Protein AF-0000000076590299 (afdb_homodimer)

pLDDT: mean 82.66, std 20.27, range [28.62, 98.88]

Structure (mmCIF, N/CA/C/O backbone):
data_AF-0000000076590299-model_v1
#
loop_
_entity.id
_entity.type
_entity.pdbx_description
1 polymer 'UspA domain-containing protein'
#
loop_
_atom_site.group_PDB
_atom_site.id
_atom_site.type_symbol
_atom_site.label_atom_id
_atom_site.label_alt_id
_atom_site.label_comp_id
_atom_site.label_asym_id
_atom_site.label_entity_id
_atom_site.label_seq_id
_atom_site.pdbx_PDB_ins_code
_atom_site.Cartn_x
_atom_site.Cartn_y
_atom_site.Cartn_z
_atom_site.occupancy
_atom_site.B_iso_or_equiv
_atom_site.auth_seq_id
_atom_site.auth_comp_id
_atom_site.auth_asym_id
_atom_site.auth_atom_id
_atom_site.pdbx_PDB_model_num
ATOM 1 N N . MET A 1 1 ? 32.938 -18.688 18.328 1 28.62 1 MET A N 1
ATOM 2 C CA . MET A 1 1 ? 32.438 -18.484 16.969 1 28.62 1 MET A CA 1
ATOM 3 C C . MET A 1 1 ? 31.094 -17.766 16.984 1 28.62 1 MET A C 1
ATOM 5 O O . MET A 1 1 ? 30.141 -18.25 17.594 1 28.62 1 MET A O 1
ATOM 9 N N . SER A 1 2 ? 31.047 -16.375 17.078 1 34.62 2 SER A N 1
ATOM 10 C CA . SER A 1 2 ? 29.906 -15.484 17.266 1 34.62 2 SER A CA 1
ATOM 11 C C . SER A 1 2 ? 28.812 -15.781 16.25 1 34.62 2 SER A C 1
ATOM 13 O O . SER A 1 2 ? 29.078 -15.898 15.047 1 34.62 2 SER A O 1
ATOM 15 N N . GLU A 1 3 ? 27.922 -16.688 16.422 1 36.16 3 GLU A N 1
ATOM 16 C CA . GLU A 1 3 ? 26.812 -17.031 15.547 1 36.16 3 GLU A CA 1
ATOM 17 C C . GLU A 1 3 ? 26.219 -15.797 14.883 1 36.16 3 GLU A C 1
ATOM 19 O O . GLU A 1 3 ? 25.781 -14.867 15.562 1 36.16 3 GLU A O 1
ATOM 24 N N . GLY A 1 4 ? 26.891 -15.227 13.891 1 38.5 4 GLY A N 1
ATOM 25 C CA . GLY A 1 4 ? 26.531 -14.055 13.109 1 38.5 4 GLY A CA 1
ATOM 26 C C . GLY A 1 4 ? 25.031 -13.844 13.008 1 38.5 4 GLY A C 1
ATOM 27 O O . GLY A 1 4 ? 24.281 -14.797 12.797 1 38.5 4 GLY A O 1
ATOM 28 N N . ALA A 1 5 ? 24.453 -13.008 13.734 1 40.16 5 ALA A N 1
ATOM 29 C CA . ALA A 1 5 ? 23.031 -12.656 13.727 1 40.16 5 ALA A CA 1
ATOM 30 C C . ALA A 1 5 ? 22.453 -12.766 12.312 1 40.16 5 ALA A C 1
ATOM 32 O O . ALA A 1 5 ? 22.953 -12.141 11.375 1 40.16 5 ALA A O 1
ATOM 33 N N . ALA A 1 6 ? 22.156 -13.93 11.758 1 41.34 6 ALA A N 1
ATOM 34 C CA . ALA A 1 6 ? 21.547 -14.227 10.461 1 41.34 6 ALA A CA 1
ATOM 35 C C . ALA A 1 6 ? 20.766 -13.031 9.93 1 41.34 6 ALA A C 1
ATOM 37 O O . ALA A 1 6 ? 19.828 -12.555 10.586 1 41.34 6 ALA A O 1
ATOM 38 N N . LYS A 1 7 ? 21.391 -11.969 9.344 1 53.19 7 LYS A N 1
ATOM 39 C CA . LYS A 1 7 ? 20.812 -10.742 8.805 1 53.19 7 LYS A CA 1
ATOM 40 C C . LYS A 1 7 ? 19.484 -11.023 8.102 1 53.19 7 LYS A C 1
ATOM 42 O O . LYS A 1 7 ? 19.438 -11.789 7.141 1 53.19 7 LYS A O 1
ATOM 47 N N . SER A 1 8 ? 18.312 -10.961 8.766 1 77.19 8 SER A N 1
ATOM 48 C CA . SER A 1 8 ? 16.969 -11.32 8.359 1 77.19 8 SER A CA 1
ATOM 49 C C . SER A 1 8 ? 16.531 -10.539 7.113 1 77.19 8 SER A C 1
ATOM 51 O O . SER A 1 8 ? 16.703 -9.32 7.051 1 77.19 8 SER A O 1
ATOM 53 N N . HIS A 1 9 ? 16.594 -11.227 5.891 1 93.31 9 HIS A N 1
ATOM 54 C CA . HIS A 1 9 ? 16.188 -10.625 4.625 1 93.31 9 HIS A CA 1
ATOM 55 C C . HIS A 1 9 ? 14.719 -10.203 4.664 1 93.31 9 HIS A C 1
ATOM 57 O O . HIS A 1 9 ? 13.914 -10.789 5.391 1 93.31 9 HIS A O 1
ATOM 63 N N . ARG A 1 10 ? 14.461 -9.102 4.012 1 97.75 10 ARG A N 1
ATOM 64 C CA . ARG A 1 10 ? 13.07 -8.688 3.846 1 97.75 10 ARG A CA 1
ATOM 65 C C . ARG A 1 10 ? 12.375 -9.523 2.779 1 97.75 10 ARG A C 1
ATOM 67 O O . ARG A 1 10 ? 13 -9.945 1.802 1 97.75 10 ARG A O 1
ATOM 74 N N . ASN A 1 11 ? 11.117 -9.781 3.047 1 98.69 11 ASN A N 1
ATOM 75 C CA . ASN A 1 11 ? 10.273 -10.484 2.088 1 98.69 11 ASN A CA 1
ATOM 76 C C . ASN A 1 11 ? 9.188 -9.562 1.522 1 98.69 11 ASN A C 1
ATOM 78 O O . ASN A 1 11 ? 8.523 -8.844 2.271 1 98.69 11 ASN A O 1
ATOM 82 N N . ILE A 1 12 ? 9.055 -9.594 0.218 1 98.88 12 ILE A N 1
ATOM 83 C CA . ILE A 1 12 ? 8.016 -8.828 -0.464 1 98.88 12 ILE A CA 1
ATOM 84 C C . ILE A 1 12 ? 7.082 -9.781 -1.211 1 98.88 12 ILE A C 1
ATOM 86 O O . ILE A 1 12 ? 7.539 -10.609 -2.004 1 98.88 12 ILE A O 1
ATOM 90 N N . LEU A 1 13 ? 5.793 -9.695 -0.932 1 98.88 13 LEU A N 1
ATOM 91 C CA . LEU A 1 13 ? 4.828 -10.586 -1.563 1 98.88 13 LEU A CA 1
ATOM 92 C C . LEU A 1 13 ? 4.09 -9.875 -2.695 1 98.88 13 LEU A C 1
ATOM 94 O O . LEU A 1 13 ? 3.441 -8.852 -2.471 1 98.88 13 LEU A O 1
ATOM 98 N N . LEU A 1 14 ? 4.16 -10.414 -3.85 1 98.38 14 LEU A N 1
ATOM 99 C CA . LEU A 1 14 ? 3.416 -9.961 -5.016 1 98.38 14 LEU A CA 1
ATOM 100 C C . LEU A 1 14 ? 2.277 -10.914 -5.348 1 98.38 14 LEU A C 1
ATOM 102 O O . LEU A 1 14 ? 2.49 -12.125 -5.453 1 98.38 14 LEU A O 1
ATOM 106 N N . THR A 1 15 ? 1.13 -10.359 -5.484 1 96.75 15 THR A N 1
ATOM 107 C CA . THR A 1 15 ? 0.037 -11.141 -6.051 1 96.75 15 THR A CA 1
ATOM 108 C C . THR A 1 15 ? -0.132 -10.836 -7.539 1 96.75 15 THR A C 1
ATOM 110 O O . THR A 1 15 ? -0.325 -9.688 -7.926 1 96.75 15 THR A O 1
ATOM 113 N N . VAL A 1 16 ? -0.072 -11.922 -8.359 1 95.44 16 VAL A N 1
ATOM 114 C CA . VAL A 1 16 ? -0.076 -11.68 -9.805 1 95.44 16 VAL A CA 1
ATOM 115 C C . VAL A 1 16 ? -1.081 -12.609 -10.477 1 95.44 16 VAL A C 1
ATOM 117 O O . VAL A 1 16 ? -1.473 -13.633 -9.914 1 95.44 16 VAL A O 1
ATOM 120 N N . ASP A 1 17 ? -1.541 -12.141 -11.555 1 90.38 17 ASP A N 1
ATOM 121 C CA . ASP A 1 17 ? -2.33 -12.953 -12.477 1 90.38 17 ASP A CA 1
ATOM 122 C C . ASP A 1 17 ? -1.897 -12.711 -13.922 1 90.38 17 ASP A C 1
ATOM 124 O O . ASP A 1 17 ? -0.795 -12.219 -14.172 1 90.38 17 ASP A O 1
ATOM 128 N N . GLU A 1 18 ? -2.709 -13.078 -14.867 1 90.56 18 GLU A N 1
ATOM 129 C CA . GLU A 1 18 ? -2.283 -13.023 -16.266 1 90.56 18 GLU A CA 1
ATOM 130 C C . GLU A 1 18 ? -2.553 -11.641 -16.859 1 90.56 18 GLU A C 1
ATOM 132 O O . GLU A 1 18 ? -2.158 -11.367 -18 1 90.56 18 GLU A O 1
ATOM 137 N N . SER A 1 19 ? -3.189 -10.781 -16.094 1 88.69 19 SER A N 1
ATOM 138 C CA . SER A 1 19 ? -3.523 -9.461 -16.609 1 88.69 19 SER A CA 1
ATOM 139 C C . SER A 1 19 ? -2.287 -8.57 -16.703 1 88.69 19 SER A C 1
ATOM 141 O O . SER A 1 19 ? -1.293 -8.812 -16.016 1 88.69 19 SER A O 1
ATOM 143 N N . PRO A 1 20 ? -2.312 -7.555 -17.5 1 91.62 20 PRO A N 1
ATOM 144 C CA . PRO A 1 20 ? -1.192 -6.621 -17.641 1 91.62 20 PRO A CA 1
ATOM 145 C C . PRO A 1 20 ? -0.876 -5.891 -16.328 1 91.62 20 PRO A C 1
ATOM 147 O O . PRO A 1 20 ? 0.238 -5.395 -16.156 1 91.62 20 PRO A O 1
ATOM 150 N N . SER A 1 21 ? -1.822 -5.812 -15.422 1 93.19 21 SER A N 1
ATOM 151 C CA . SER A 1 21 ? -1.602 -5.148 -14.141 1 93.19 21 SER A CA 1
ATOM 152 C C . SER A 1 21 ? -0.504 -5.84 -13.336 1 93.19 21 SER A C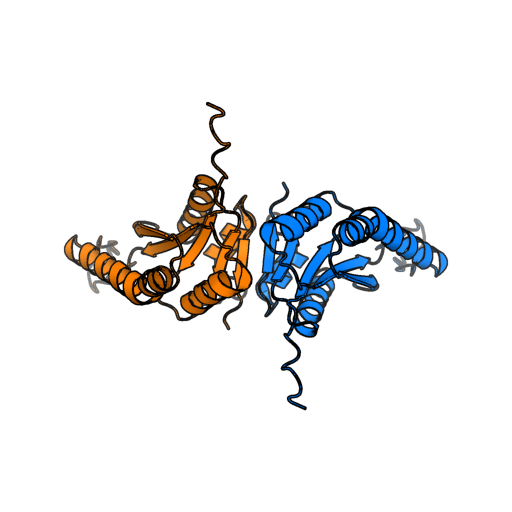 1
ATOM 154 O O . SER A 1 21 ? 0.203 -5.199 -12.562 1 93.19 21 SER A O 1
ATOM 156 N N . SER A 1 22 ? -0.335 -7.078 -13.562 1 95.31 22 SER A N 1
ATOM 157 C CA . SER A 1 22 ? 0.686 -7.828 -12.836 1 95.31 22 SER A CA 1
ATOM 158 C C . SER A 1 22 ? 2.088 -7.379 -13.234 1 95.31 22 SER A C 1
ATOM 160 O O . SER A 1 22 ? 3.008 -7.406 -12.414 1 95.31 22 SER A O 1
ATOM 162 N N . ASP A 1 23 ? 2.227 -6.973 -14.492 1 96.25 23 ASP A N 1
ATOM 163 C CA . ASP A 1 23 ? 3.518 -6.438 -14.914 1 96.25 23 ASP A CA 1
ATOM 164 C C . ASP A 1 23 ? 3.83 -5.129 -14.188 1 96.25 23 ASP A C 1
ATOM 166 O O . ASP A 1 23 ? 4.98 -4.871 -13.828 1 96.25 23 ASP A O 1
ATOM 170 N N . LYS A 1 24 ? 2.82 -4.336 -14 1 96.12 24 LYS A N 1
ATOM 171 C CA . LYS A 1 24 ? 3 -3.08 -13.273 1 96.12 24 LYS A CA 1
ATOM 172 C C . LYS A 1 24 ? 3.354 -3.334 -11.812 1 96.12 24 LYS A C 1
ATOM 174 O O . LYS A 1 24 ? 4.199 -2.639 -11.242 1 96.12 24 LYS A O 1
ATOM 179 N N . VAL A 1 25 ? 2.672 -4.324 -11.242 1 97.44 25 VAL A N 1
ATOM 180 C CA . VAL A 1 25 ? 2.98 -4.73 -9.875 1 97.44 25 VAL A CA 1
ATOM 181 C C . VAL A 1 25 ? 4.449 -5.137 -9.773 1 97.44 25 VAL A C 1
ATOM 183 O O . VAL A 1 25 ? 5.164 -4.691 -8.875 1 97.44 25 VAL A O 1
ATOM 186 N N . PHE A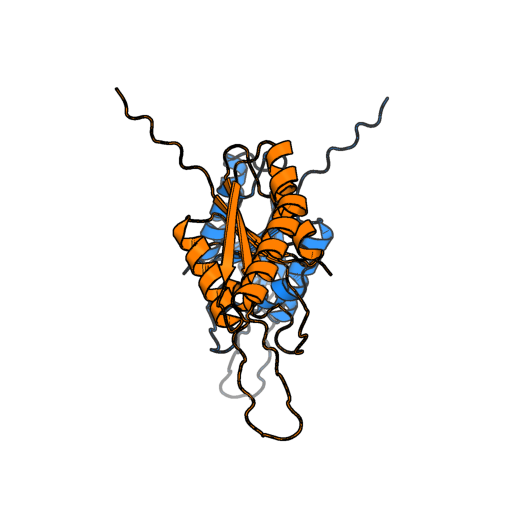 1 26 ? 4.852 -5.895 -10.742 1 98.12 26 PHE A N 1
ATOM 187 C CA . PHE A 1 26 ? 6.223 -6.387 -10.773 1 98.12 26 PHE A CA 1
ATOM 188 C C . PHE A 1 26 ? 7.207 -5.238 -10.953 1 98.12 26 PHE A C 1
ATOM 190 O O . PHE A 1 26 ? 8.156 -5.102 -10.172 1 98.12 26 PHE A O 1
ATOM 197 N N . GLU A 1 27 ? 6.98 -4.434 -11.898 1 98 27 GLU A N 1
ATOM 198 C CA . GLU A 1 27 ? 7.875 -3.32 -12.195 1 98 27 GLU A CA 1
ATOM 199 C C . GLU A 1 27 ? 7.973 -2.355 -11.023 1 98 27 GLU A C 1
ATOM 201 O O . GLU A 1 27 ? 9.062 -1.913 -10.664 1 98 27 GLU A O 1
ATOM 206 N N . TYR A 1 28 ? 6.863 -2.066 -10.453 1 97.88 28 TYR A N 1
ATOM 207 C CA . TYR A 1 28 ? 6.852 -1.186 -9.297 1 97.88 28 TYR A CA 1
ATOM 208 C C . TYR A 1 28 ? 7.691 -1.762 -8.164 1 97.88 28 TYR A C 1
ATOM 210 O O . TYR A 1 28 ? 8.477 -1.046 -7.535 1 97.88 28 TYR A O 1
ATOM 218 N N . THR A 1 29 ? 7.465 -3.027 -7.906 1 98.56 29 THR A N 1
ATOM 219 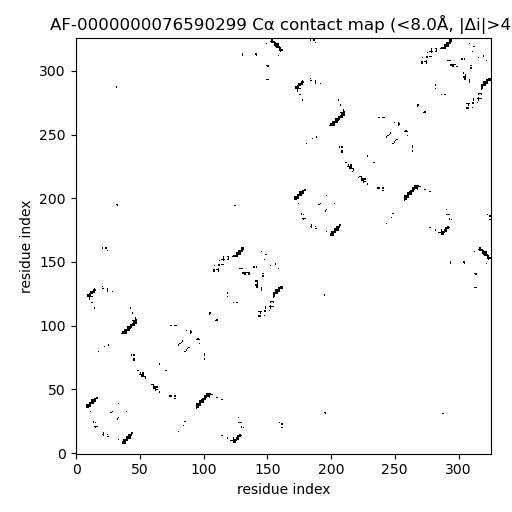C CA . THR A 1 29 ? 8.156 -3.688 -6.805 1 98.56 29 THR A CA 1
ATOM 220 C C . THR A 1 29 ? 9.672 -3.633 -7.008 1 98.56 29 THR A C 1
ATOM 222 O O . THR A 1 29 ? 10.406 -3.229 -6.109 1 98.56 29 THR A O 1
ATOM 225 N N . VAL A 1 30 ? 10.086 -3.943 -8.195 1 98.25 30 VAL A N 1
ATOM 226 C CA . VAL A 1 30 ? 11.516 -4.012 -8.492 1 98.25 30 VAL A CA 1
ATOM 227 C C . VAL A 1 30 ? 12.117 -2.609 -8.469 1 98.25 30 VAL A C 1
ATOM 229 O O . VAL A 1 30 ? 13.242 -2.416 -7.992 1 98.25 30 VAL A O 1
ATOM 232 N N . THR A 1 31 ? 11.367 -1.646 -8.859 1 97.5 31 THR A N 1
ATOM 233 C CA . THR A 1 31 ? 11.898 -0.296 -9.031 1 97.5 31 THR A CA 1
ATOM 234 C C . THR A 1 31 ? 11.805 0.49 -7.723 1 97.5 31 THR A C 1
ATOM 236 O O . THR A 1 31 ? 12.703 1.273 -7.402 1 97.5 31 THR A O 1
ATOM 239 N N . ASN A 1 32 ? 10.758 0.239 -6.965 1 97.75 32 ASN A N 1
ATOM 240 C CA . ASN A 1 32 ? 10.492 1.194 -5.895 1 97.75 32 ASN A CA 1
ATOM 241 C C . ASN A 1 32 ? 10.547 0.528 -4.523 1 97.75 32 ASN A C 1
ATOM 243 O O . ASN A 1 32 ? 10.695 1.205 -3.506 1 97.75 32 ASN A O 1
ATOM 247 N N . LEU A 1 33 ? 10.43 -0.792 -4.441 1 98.12 33 LEU A N 1
ATOM 248 C CA . LEU A 1 33 ? 10.32 -1.427 -3.135 1 98.12 33 LEU A CA 1
ATOM 249 C C . LEU A 1 33 ? 11.531 -2.305 -2.848 1 98.12 33 LEU A C 1
ATOM 251 O O . LEU A 1 33 ? 12.07 -2.289 -1.737 1 98.12 33 LEU A O 1
ATOM 255 N N . TYR A 1 34 ? 11.992 -3.01 -3.826 1 98.12 34 TYR A N 1
ATOM 256 C CA . TYR A 1 34 ? 13.055 -3.99 -3.668 1 98.12 34 TYR A CA 1
ATOM 257 C C . TYR A 1 34 ? 14.367 -3.312 -3.279 1 98.12 34 TYR A C 1
ATOM 259 O O . TYR A 1 34 ? 14.695 -2.242 -3.797 1 98.12 34 TYR A O 1
ATOM 267 N N . ARG A 1 35 ? 15.102 -3.943 -2.373 1 96.81 35 ARG A N 1
ATOM 268 C CA . ARG A 1 35 ? 16.484 -3.656 -2.014 1 96.81 35 ARG A CA 1
ATOM 269 C C . ARG A 1 35 ? 17.344 -4.914 -2.086 1 96.81 35 ARG A C 1
ATOM 271 O O . ARG A 1 35 ? 16.844 -6.027 -1.906 1 96.81 35 ARG A O 1
ATOM 278 N N . GLN A 1 36 ? 18.547 -4.641 -2.312 1 96.12 36 GLN A N 1
ATOM 279 C CA . GLN A 1 36 ? 19.453 -5.785 -2.35 1 96.12 36 GLN A CA 1
ATOM 280 C C . GLN A 1 36 ? 19.344 -6.617 -1.073 1 96.12 36 GLN A C 1
ATOM 282 O O . GLN A 1 36 ? 19.391 -6.07 0.033 1 96.12 36 GLN A O 1
ATOM 287 N N . GLY A 1 37 ? 19.156 -7.859 -1.248 1 96.38 37 GLY A N 1
ATOM 288 C CA . GLY A 1 37 ? 19.016 -8.766 -0.12 1 96.38 37 GLY A CA 1
ATOM 289 C C . GLY A 1 37 ? 17.578 -9.195 0.133 1 96.38 37 GLY A C 1
ATOM 290 O O . GLY A 1 37 ? 17.344 -10.172 0.849 1 96.38 37 GLY A O 1
ATOM 291 N N . ASP A 1 38 ? 16.688 -8.539 -0.435 1 98.38 38 ASP A N 1
ATOM 292 C CA . ASP A 1 38 ? 15.273 -8.906 -0.301 1 98.38 38 ASP A CA 1
ATOM 293 C C . ASP A 1 38 ? 14.961 -10.188 -1.069 1 98.38 38 ASP A C 1
ATOM 295 O O . ASP A 1 38 ? 15.719 -10.586 -1.956 1 98.38 38 ASP A O 1
ATOM 299 N N . VAL A 1 39 ? 13.883 -10.789 -0.681 1 98.75 39 VAL A N 1
ATOM 300 C CA . VAL A 1 39 ? 13.32 -11.914 -1.425 1 98.75 39 VAL A CA 1
ATOM 301 C C . VAL A 1 39 ? 11.93 -11.562 -1.931 1 98.75 39 VAL A C 1
ATOM 303 O O . VAL A 1 39 ? 11.078 -11.102 -1.162 1 98.75 39 VAL A O 1
ATOM 306 N N . VAL A 1 40 ? 11.75 -11.758 -3.168 1 98.81 40 VAL A N 1
ATOM 307 C CA . VAL A 1 40 ? 10.453 -11.492 -3.779 1 98.81 40 VAL A CA 1
ATOM 308 C C . VAL A 1 40 ? 9.641 -12.781 -3.873 1 98.81 40 VAL A C 1
ATOM 310 O O . VAL A 1 40 ? 10.125 -13.789 -4.398 1 98.81 40 VAL A O 1
ATOM 313 N N . HIS A 1 41 ? 8.461 -12.758 -3.328 1 98.81 41 HIS A N 1
ATOM 314 C CA . HIS A 1 41 ? 7.535 -13.883 -3.404 1 98.81 41 HIS A CA 1
ATOM 315 C C . HIS A 1 41 ? 6.41 -13.602 -4.398 1 98.81 41 HIS A C 1
ATOM 317 O O . HIS A 1 41 ? 5.668 -12.633 -4.242 1 98.81 41 HIS A O 1
ATOM 323 N N . ILE A 1 42 ? 6.289 -14.453 -5.391 1 98.62 42 ILE A N 1
ATOM 324 C CA . ILE A 1 42 ? 5.215 -14.352 -6.375 1 98.62 42 ILE A CA 1
ATOM 325 C C . ILE A 1 42 ? 4.102 -15.336 -6.023 1 98.62 42 ILE A C 1
ATOM 327 O O . ILE A 1 42 ? 4.34 -16.547 -5.922 1 98.62 42 ILE A O 1
ATOM 331 N N . LEU A 1 43 ? 2.949 -14.812 -5.82 1 97.88 43 LEU A N 1
ATOM 332 C CA . LEU A 1 43 ? 1.787 -15.633 -5.516 1 97.88 43 LEU A CA 1
ATOM 333 C C . LEU A 1 43 ? 0.75 -15.547 -6.629 1 97.88 43 LEU A C 1
ATOM 335 O O . LEU A 1 43 ? 0.329 -14.445 -7.004 1 97.88 43 LEU A O 1
ATOM 339 N N . HIS A 1 44 ? 0.38 -16.609 -7.184 1 96.25 44 HIS A N 1
ATOM 340 C CA . HIS A 1 44 ? -0.709 -16.734 -8.148 1 96.25 44 HIS A CA 1
ATOM 341 C C . HIS A 1 44 ? -1.749 -17.75 -7.676 1 96.25 44 HIS A C 1
ATOM 343 O O . HIS A 1 44 ? -1.406 -18.875 -7.328 1 96.25 44 HIS A O 1
ATOM 349 N N . VAL A 1 45 ? -2.947 -17.297 -7.656 1 93.38 45 VAL A N 1
ATOM 350 C CA . VAL A 1 45 ? -4.039 -18.172 -7.234 1 93.38 45 VAL A CA 1
ATOM 351 C C . VAL A 1 45 ? -4.887 -18.562 -8.445 1 93.38 45 VAL A C 1
ATOM 353 O O . VAL A 1 45 ? -5.383 -17.688 -9.164 1 93.38 45 VAL A O 1
ATOM 356 N N . ILE A 1 46 ? -5.016 -19.812 -8.711 1 86.56 46 ILE A N 1
ATOM 357 C CA . ILE A 1 46 ? -5.855 -20.344 -9.773 1 86.56 46 ILE A CA 1
ATOM 358 C C . ILE A 1 46 ? -7.289 -20.5 -9.273 1 86.56 46 ILE A C 1
ATOM 360 O O . ILE A 1 46 ? -7.555 -21.312 -8.375 1 86.56 46 ILE A O 1
ATOM 364 N N . ALA A 1 47 ? -8.148 -19.609 -9.75 1 71.62 47 ALA A N 1
ATOM 365 C CA . ALA A 1 47 ? -9.547 -19.703 -9.336 1 71.62 47 ALA A CA 1
ATOM 366 C C . ALA A 1 47 ? -10.242 -20.891 -10.008 1 71.62 47 ALA A C 1
ATOM 368 O O . ALA A 1 47 ? -9.938 -21.219 -11.148 1 71.62 47 ALA A O 1
ATOM 369 N N . PRO A 1 48 ? -11.055 -21.625 -9.258 1 62.94 48 PRO A N 1
ATOM 370 C CA . PRO A 1 48 ? -11.742 -22.766 -9.867 1 62.94 48 PRO A CA 1
ATOM 371 C C . PRO A 1 48 ? -12.648 -22.359 -11.023 1 62.94 48 PRO A C 1
ATOM 373 O O . PRO A 1 48 ? -13.195 -21.25 -11.023 1 62.94 48 PRO A O 1
ATOM 376 N N . SER A 1 49 ? -12.305 -22.75 -12.164 1 53.19 49 SER A N 1
ATOM 377 C CA . SER A 1 49 ? -13.172 -22.547 -13.32 1 53.19 49 SER A CA 1
ATOM 378 C C . SER A 1 49 ? -14.633 -22.844 -12.984 1 53.19 49 SER A C 1
ATOM 380 O O . SER A 1 49 ? -14.938 -23.891 -12.398 1 53.19 49 SER A O 1
ATOM 382 N N . ARG A 1 50 ? -15.375 -21.828 -12.469 1 50.22 50 ARG A N 1
ATOM 383 C CA . ARG A 1 50 ? -16.797 -22.125 -12.375 1 50.22 50 ARG A CA 1
ATOM 384 C C . ARG A 1 50 ? -17.359 -22.578 -13.719 1 50.22 50 ARG A C 1
ATOM 386 O O . ARG A 1 50 ? -17.609 -21.766 -14.602 1 50.22 50 ARG A O 1
ATOM 393 N N . ARG A 1 51 ? -16.828 -23.484 -14.375 1 44.25 51 ARG A N 1
ATOM 394 C CA . ARG A 1 51 ? -17.594 -23.812 -15.57 1 44.25 51 ARG A CA 1
ATOM 395 C C . ARG A 1 51 ? -19.031 -24.203 -15.219 1 44.25 51 ARG A C 1
ATOM 397 O O . ARG A 1 51 ? -19.25 -25.156 -14.477 1 44.25 51 ARG A O 1
ATOM 404 N N . LEU A 1 52 ? -19.797 -23.094 -15.172 1 42.09 52 LEU A N 1
ATOM 405 C CA . LEU A 1 52 ? -21.203 -23.438 -15.211 1 42.09 52 LEU A CA 1
ATOM 406 C C . LEU A 1 52 ? -21.531 -24.281 -16.438 1 42.09 52 LEU A C 1
ATOM 408 O O . LEU A 1 52 ? -21.328 -23.828 -17.578 1 42.09 52 LEU A O 1
ATOM 412 N N . VAL A 1 53 ? -21.328 -25.562 -16.453 1 40.81 53 VAL A N 1
ATOM 413 C CA . VAL A 1 53 ? -21.859 -26.344 -17.562 1 40.81 53 VAL A CA 1
ATOM 414 C C . VAL A 1 53 ? -23.391 -26.359 -17.516 1 40.81 53 VAL A C 1
ATOM 416 O O . VAL A 1 53 ? -23.984 -26.812 -16.531 1 40.81 53 VAL A O 1
ATOM 419 N N . VAL A 1 54 ? -23.969 -25.438 -18.156 1 43.38 54 VAL A N 1
ATOM 420 C CA . VAL A 1 54 ? -25.406 -25.5 -18.359 1 43.38 54 VAL A CA 1
ATOM 421 C C . VAL A 1 54 ? -25.734 -26.625 -19.328 1 43.38 54 VAL A C 1
ATOM 423 O O . VAL A 1 54 ? -25.344 -26.594 -20.5 1 43.38 54 VAL A O 1
ATOM 426 N N . THR A 1 55 ? -25.828 -27.891 -18.906 1 44.88 55 THR A N 1
ATOM 427 C CA . THR A 1 55 ? -26.422 -28.859 -19.828 1 44.88 55 THR A CA 1
ATOM 428 C C . THR A 1 55 ? -27.906 -28.562 -20.016 1 44.88 55 THR A C 1
ATOM 430 O O . THR A 1 55 ? -28.594 -28.188 -19.062 1 44.88 55 THR A O 1
ATOM 433 N N . PRO A 1 56 ? -28.328 -28.266 -21.219 1 46.69 56 PRO A N 1
ATOM 434 C CA . PRO A 1 56 ? -29.75 -27.969 -21.484 1 46.69 56 PRO A CA 1
ATOM 435 C C . PRO A 1 56 ? -30.688 -28.766 -20.594 1 46.69 56 PRO A C 1
ATOM 437 O O . PRO A 1 56 ? -31.75 -28.266 -20.203 1 46.69 56 PRO A O 1
ATOM 440 N N . ASP A 1 57 ? -30.672 -30.172 -20.797 1 44.16 57 ASP A N 1
ATOM 441 C CA . ASP A 1 57 ? -31.781 -30.938 -20.219 1 44.16 57 ASP A CA 1
ATOM 442 C C . ASP A 1 57 ? -31.75 -30.875 -18.688 1 44.16 57 ASP A C 1
ATOM 444 O O . ASP A 1 57 ? -32.781 -30.859 -18.047 1 44.16 57 ASP A O 1
ATOM 448 N N . MET A 1 58 ? -30.797 -31.797 -18.062 1 42.69 58 MET A N 1
ATOM 449 C CA . MET A 1 58 ? -30.922 -32.094 -16.641 1 42.69 58 MET A CA 1
ATOM 450 C C . MET A 1 58 ? -30.391 -30.953 -15.781 1 42.69 58 MET A C 1
ATOM 452 O O . MET A 1 58 ? -29.391 -30.328 -16.141 1 42.69 58 MET A O 1
ATOM 456 N N . GLY A 1 59 ? -31.188 -30.094 -15.086 1 41.91 59 GLY A N 1
ATOM 457 C CA . GLY A 1 59 ? -31.109 -29.094 -14.031 1 41.91 59 GLY A CA 1
ATOM 458 C C . GLY A 1 59 ? -29.812 -29.156 -13.25 1 41.91 59 GLY A C 1
ATOM 459 O O . GLY A 1 59 ? -29.703 -28.562 -12.172 1 41.91 59 GLY A O 1
ATOM 460 N N . LEU A 1 60 ? -29.172 -30.359 -13.234 1 42.03 60 LEU A N 1
ATOM 461 C CA . LEU A 1 60 ? -28.141 -30.484 -12.203 1 42.03 60 LEU A CA 1
ATOM 462 C C . LEU A 1 60 ? -26.938 -29.609 -12.539 1 42.03 60 LEU A C 1
ATOM 464 O O . LEU A 1 60 ? -26.375 -29.719 -13.625 1 42.03 60 LEU A O 1
ATOM 468 N N . GLU A 1 61 ? -26.938 -28.422 -12.188 1 44.53 61 GLU A N 1
ATOM 469 C CA . GLU A 1 61 ? -25.781 -27.531 -12.148 1 44.53 61 GLU A CA 1
ATOM 470 C C . GLU A 1 61 ? -24.594 -28.188 -11.445 1 44.53 61 GLU A C 1
ATOM 472 O O . GLU A 1 61 ? -24.625 -28.406 -10.234 1 44.53 61 GLU A O 1
ATOM 477 N N . GLY A 1 62 ? -24.188 -29.406 -11.93 1 43.47 62 GLY A N 1
ATOM 478 C CA . GLY A 1 62 ? -23.047 -29.984 -11.211 1 43.47 62 GLY A CA 1
ATOM 479 C C . GLY A 1 62 ? -21.734 -29.281 -11.516 1 43.47 62 GLY A C 1
ATOM 480 O O . GLY A 1 62 ? -21.609 -28.641 -12.562 1 43.47 62 GLY A O 1
ATOM 481 N N . VAL A 1 63 ? -21.078 -28.672 -10.539 1 47.12 63 VAL A N 1
ATOM 482 C CA . VAL A 1 63 ? -19.688 -28.219 -10.609 1 47.12 63 VAL A CA 1
ATOM 483 C C . VAL A 1 63 ? -18.828 -29.344 -11.164 1 47.12 63 VAL A C 1
ATOM 485 O O . VAL A 1 63 ? -18.766 -30.438 -10.594 1 47.12 63 VAL A O 1
ATOM 488 N N . ILE A 1 64 ? -18.719 -29.516 -12.43 1 47.94 64 ILE A N 1
ATOM 489 C CA . ILE A 1 64 ? -17.797 -30.531 -12.93 1 47.94 64 ILE A CA 1
ATOM 490 C C . ILE A 1 64 ? -16.359 -30.172 -12.531 1 47.94 64 ILE A C 1
ATOM 492 O O . ILE A 1 64 ? -15.875 -29.094 -12.859 1 47.94 64 ILE A O 1
ATOM 496 N N . GLU A 1 65 ? -15.938 -30.703 -11.383 1 53.84 65 GLU A N 1
ATOM 497 C CA . GLU A 1 65 ? -14.523 -30.656 -11.039 1 53.84 65 GLU A CA 1
ATOM 498 C C . GLU A 1 65 ? -13.641 -30.812 -12.273 1 53.84 65 GLU A C 1
ATOM 500 O O . GLU A 1 65 ? -13.938 -31.641 -13.148 1 53.84 65 GLU A O 1
ATOM 505 N N . ASP A 1 66 ? -12.961 -29.812 -12.586 1 60.06 66 ASP A N 1
ATOM 506 C CA . ASP A 1 66 ? -12.039 -29.969 -13.703 1 60.06 66 ASP A CA 1
ATOM 507 C C . ASP A 1 66 ? -11.352 -31.344 -13.656 1 60.06 66 ASP A C 1
ATOM 509 O O . ASP A 1 66 ? -10.953 -31.797 -12.586 1 60.06 66 ASP A O 1
ATOM 513 N N . ASP A 1 67 ? -11.555 -32.094 -14.664 1 68.31 67 ASP A N 1
ATOM 514 C CA . ASP A 1 67 ? -10.781 -33.344 -14.766 1 68.31 67 ASP A CA 1
ATOM 515 C C . ASP A 1 67 ? -9.289 -33.062 -14.594 1 68.31 67 ASP A C 1
ATOM 517 O O . ASP A 1 67 ? -8.844 -31.922 -14.695 1 68.31 67 ASP A O 1
ATOM 521 N N . GLU A 1 68 ? -8.602 -34 -13.945 1 76.19 68 GLU A N 1
ATOM 522 C CA . GLU A 1 68 ? -7.18 -33.938 -13.609 1 76.19 68 GLU A CA 1
ATOM 523 C C . GLU A 1 68 ? -6.367 -33.344 -14.758 1 76.19 68 GLU A C 1
ATOM 525 O O . GLU A 1 68 ? -5.398 -32.625 -14.531 1 76.19 68 GLU A O 1
ATOM 530 N N . GLU A 1 69 ? -6.859 -33.656 -15.977 1 78 69 GLU A N 1
ATOM 531 C CA . GLU A 1 69 ? -6.125 -33.156 -17.141 1 78 69 GLU A CA 1
ATOM 532 C C . GLU A 1 69 ? -6.281 -31.656 -17.281 1 78 69 GLU A C 1
ATOM 534 O O . GLU A 1 69 ? -5.312 -30.953 -17.578 1 78 69 GLU A O 1
ATOM 539 N N . THR A 1 70 ? -7.461 -31.234 -17.047 1 78.5 70 THR A N 1
ATOM 540 C CA . THR A 1 70 ? -7.715 -29.797 -17.141 1 78.5 70 THR A CA 1
ATOM 541 C C . THR A 1 70 ? -6.965 -29.047 -16.047 1 78.5 70 THR A C 1
ATOM 543 O O . THR A 1 70 ? -6.379 -27.984 -16.312 1 78.5 70 THR A O 1
ATOM 546 N N . LYS A 1 71 ? -6.957 -29.672 -14.969 1 78.12 71 LYS A N 1
ATOM 547 C CA . LYS A 1 71 ? -6.238 -29.062 -13.852 1 78.12 71 LYS A CA 1
ATOM 548 C C . LYS A 1 71 ? -4.75 -28.938 -14.164 1 78.12 71 LYS A C 1
ATOM 550 O O . LYS A 1 71 ? -4.141 -27.906 -13.867 1 78.12 71 LYS A O 1
ATOM 555 N N . ARG A 1 72 ? -4.23 -29.984 -14.695 1 83.88 72 ARG A N 1
ATOM 556 C CA . ARG A 1 72 ? -2.812 -29.984 -15.039 1 83.88 72 ARG A CA 1
ATOM 557 C C . ARG A 1 72 ? -2.506 -28.906 -16.078 1 83.88 72 ARG A C 1
ATOM 559 O O . ARG A 1 72 ? -1.496 -28.203 -15.984 1 83.88 72 ARG A O 1
ATOM 566 N N . LYS A 1 73 ? -3.373 -28.781 -17.016 1 85.62 73 LYS A N 1
ATOM 567 C CA . LYS A 1 73 ? -3.16 -27.812 -18.078 1 85.62 73 LYS A CA 1
ATOM 568 C C . LYS A 1 73 ? -3.199 -26.391 -17.547 1 85.62 73 LYS A C 1
ATOM 570 O O . LYS A 1 73 ? -2.41 -25.531 -17.969 1 85.62 73 LYS A O 1
ATOM 575 N N . VAL A 1 74 ? -4.062 -26.203 -16.641 1 85.12 74 VAL A N 1
ATOM 576 C CA . VAL A 1 74 ? -4.203 -24.859 -16.062 1 85.12 74 VAL A CA 1
ATOM 577 C C . VAL A 1 74 ? -2.965 -24.531 -15.234 1 85.12 74 VAL A C 1
ATOM 579 O O . VAL A 1 74 ? -2.459 -23.406 -15.297 1 85.12 74 VAL A O 1
ATOM 582 N N . GLU A 1 75 ? -2.516 -25.453 -14.547 1 88.38 75 GLU A N 1
ATOM 583 C CA . GLU A 1 75 ? -1.316 -25.25 -13.742 1 88.38 75 GLU A CA 1
ATOM 584 C C . GLU A 1 75 ? -0.093 -25.016 -14.617 1 88.38 75 GLU A C 1
ATOM 586 O O . GLU A 1 75 ? 0.742 -24.156 -14.312 1 88.38 75 GLU A O 1
ATOM 591 N N . GLU A 1 76 ? 0.002 -25.828 -15.641 1 91.62 76 GLU A N 1
ATOM 592 C CA . GLU A 1 76 ? 1.117 -25.656 -16.562 1 91.62 76 GLU A CA 1
ATOM 593 C C . GLU A 1 76 ? 1.101 -24.281 -17.219 1 91.62 76 GLU A C 1
ATOM 595 O O . GLU A 1 76 ? 2.148 -23.641 -17.375 1 91.62 76 GLU A O 1
ATOM 600 N N . HIS A 1 77 ? -0.054 -23.875 -17.562 1 92.38 77 HIS A N 1
ATOM 601 C CA . HIS A 1 77 ? -0.194 -22.531 -18.141 1 92.38 77 HIS A CA 1
ATOM 602 C C . HIS A 1 77 ? 0.244 -21.469 -17.141 1 92.38 77 HIS A C 1
ATOM 604 O O . HIS A 1 77 ? 0.952 -20.516 -17.516 1 92.38 77 HIS A O 1
ATOM 610 N N . ALA A 1 78 ? -0.154 -21.656 -15.914 1 92.88 78 ALA A N 1
ATOM 611 C CA . ALA A 1 78 ? 0.229 -20.719 -14.867 1 92.88 78 ALA A CA 1
ATOM 612 C C . ALA A 1 78 ? 1.743 -20.688 -14.688 1 92.88 78 ALA A C 1
ATOM 614 O O . ALA A 1 78 ? 2.342 -19.609 -14.594 1 92.88 78 ALA A O 1
ATOM 615 N N . GLN A 1 79 ? 2.318 -21.812 -14.672 1 94.81 79 GLN A N 1
ATOM 616 C CA . GLN A 1 79 ? 3.766 -21.906 -14.523 1 94.81 79 GLN A CA 1
ATOM 617 C C . GLN A 1 79 ? 4.48 -21.219 -15.688 1 94.81 79 GLN A C 1
ATOM 619 O O . GLN A 1 79 ? 5.484 -20.531 -15.484 1 94.81 79 GLN A O 1
ATOM 624 N N . GLU A 1 80 ? 3.918 -21.375 -16.828 1 95.88 80 GLU A N 1
ATOM 625 C CA . GLU A 1 80 ? 4.547 -20.828 -18.016 1 95.88 80 GLU A CA 1
ATOM 626 C C . GLU A 1 80 ? 4.516 -19.297 -18 1 95.88 80 GLU A C 1
ATOM 628 O O . GLU A 1 80 ? 5.539 -18.656 -18.234 1 95.88 80 GLU A O 1
ATOM 633 N N . PHE A 1 81 ? 3.348 -18.688 -17.781 1 95.31 81 PHE A N 1
ATOM 634 C CA . PHE A 1 81 ? 3.32 -17.234 -17.859 1 95.31 81 PHE A CA 1
ATOM 635 C C . PHE A 1 81 ? 4.129 -16.625 -16.734 1 95.31 81 PHE A C 1
ATOM 637 O O . PHE A 1 81 ? 4.758 -15.578 -16.906 1 95.31 81 PHE A O 1
ATOM 644 N N . ILE A 1 82 ? 4.176 -17.297 -15.523 1 97.38 82 ILE A N 1
ATOM 645 C CA . ILE A 1 82 ? 4.949 -16.797 -14.398 1 97.38 82 ILE A CA 1
ATOM 646 C C . ILE A 1 82 ? 6.441 -16.844 -14.727 1 97.38 82 ILE A C 1
ATOM 648 O O . ILE A 1 82 ? 7.18 -15.906 -14.43 1 97.38 82 ILE A O 1
ATOM 652 N N . ARG A 1 83 ? 6.836 -17.953 -15.297 1 97.75 83 ARG A N 1
ATOM 653 C CA . ARG A 1 83 ? 8.234 -18.109 -15.688 1 97.75 83 ARG A CA 1
ATOM 654 C C . ARG A 1 83 ? 8.648 -17.047 -16.688 1 97.75 83 ARG A C 1
ATOM 656 O O . ARG A 1 83 ? 9.656 -16.359 -16.5 1 97.75 83 ARG A O 1
ATOM 663 N N . GLU A 1 84 ? 7.848 -16.844 -17.672 1 97.62 84 GLU A N 1
ATOM 664 C CA . GLU A 1 84 ? 8.188 -15.961 -18.766 1 97.62 84 GLU A CA 1
ATOM 665 C C . GLU A 1 84 ? 8.109 -14.492 -18.344 1 97.62 84 GLU A C 1
ATOM 667 O O . GLU A 1 84 ? 8.953 -13.68 -18.75 1 97.62 84 GLU A O 1
ATOM 672 N N . ARG A 1 85 ? 7.16 -14.234 -17.562 1 97.62 85 ARG A N 1
ATOM 673 C CA . ARG A 1 85 ? 6.879 -12.82 -17.312 1 97.62 85 ARG A CA 1
ATOM 674 C C . ARG A 1 85 ? 7.613 -12.328 -16.062 1 97.62 85 ARG A C 1
ATOM 676 O O . ARG A 1 85 ? 7.914 -11.141 -15.945 1 97.62 85 ARG A O 1
ATOM 683 N N . PHE A 1 86 ? 7.949 -13.258 -15.109 1 98.44 86 PHE A N 1
ATOM 684 C CA . PHE A 1 86 ? 8.453 -12.758 -13.836 1 98.44 86 PHE A CA 1
ATOM 685 C C . PHE A 1 86 ? 9.75 -13.461 -13.453 1 98.44 86 PHE A C 1
ATOM 687 O O . PHE A 1 86 ? 10.758 -12.805 -13.172 1 98.44 86 PHE A O 1
ATOM 694 N N . GLU A 1 87 ? 9.805 -14.797 -13.523 1 98.56 87 GLU A N 1
ATOM 695 C CA . GLU A 1 87 ? 10.984 -15.523 -13.055 1 98.56 87 GLU A CA 1
ATOM 696 C C . GLU A 1 87 ? 12.219 -15.164 -13.875 1 98.56 87 GLU A C 1
ATOM 698 O O . GLU A 1 87 ? 13.281 -14.898 -13.312 1 98.56 87 GLU A O 1
ATOM 703 N N . LYS A 1 88 ? 12.102 -15.156 -15.109 1 98.5 88 LYS A N 1
ATOM 704 C CA . LYS A 1 88 ? 13.242 -14.852 -15.977 1 98.5 88 LYS A CA 1
ATOM 705 C C . LYS A 1 88 ? 13.781 -13.453 -15.695 1 98.5 88 LYS A C 1
ATOM 707 O O . LYS A 1 88 ? 15 -13.242 -15.68 1 98.5 88 LYS A O 1
ATOM 712 N N . ARG A 1 89 ? 12.906 -12.547 -15.5 1 98.38 89 ARG A N 1
ATOM 713 C CA . ARG A 1 89 ? 13.32 -11.18 -15.203 1 98.38 89 ARG A CA 1
ATOM 714 C C . ARG A 1 89 ? 14.016 -11.094 -13.852 1 98.38 89 ARG A C 1
ATOM 716 O O . ARG A 1 89 ? 15.031 -10.406 -13.711 1 98.38 89 ARG A O 1
ATOM 723 N N . LEU A 1 90 ? 13.477 -11.82 -12.906 1 98.69 90 LEU A N 1
ATOM 724 C CA . LEU A 1 90 ? 14.086 -11.828 -11.586 1 98.69 90 LEU A CA 1
ATOM 725 C C . LEU A 1 90 ? 15.469 -12.477 -11.625 1 98.69 90 LEU A C 1
ATOM 727 O O . LEU A 1 90 ? 16.391 -12.016 -10.953 1 98.69 90 LEU A O 1
ATOM 731 N N . GLU A 1 91 ? 15.586 -13.547 -12.406 1 98.5 91 GLU A N 1
ATOM 732 C CA . GLU A 1 91 ? 16.875 -14.219 -12.57 1 98.5 91 GLU A CA 1
ATOM 733 C C . GLU A 1 91 ? 17.891 -13.305 -13.242 1 98.5 91 GLU A C 1
ATOM 735 O O . GLU A 1 91 ? 19.047 -13.234 -12.82 1 98.5 91 GLU A O 1
ATOM 740 N N . THR A 1 92 ? 17.406 -12.562 -14.219 1 98.12 92 THR A N 1
ATOM 741 C CA . THR A 1 92 ? 18.266 -11.625 -14.922 1 98.12 92 THR A CA 1
ATOM 742 C C . THR A 1 92 ? 18.766 -10.531 -13.984 1 98.12 92 THR A C 1
ATOM 744 O O . THR A 1 92 ? 19.922 -10.133 -14.039 1 98.12 92 THR A O 1
ATOM 747 N N . LEU A 1 93 ? 17.938 -10.148 -13.109 1 98 93 LEU A N 1
ATOM 748 C CA . LEU A 1 93 ? 18.266 -9.078 -12.172 1 98 93 LEU A CA 1
ATOM 749 C C . LEU A 1 93 ? 18.969 -9.633 -10.938 1 98 93 LEU A C 1
ATOM 751 O O . LEU A 1 93 ? 19.375 -8.875 -10.055 1 98 93 LEU A O 1
ATOM 755 N N . ARG A 1 94 ? 19.031 -10.938 -10.859 1 98.31 94 ARG A N 1
ATOM 756 C CA . ARG A 1 94 ? 19.656 -11.633 -9.734 1 98.31 94 ARG A CA 1
ATOM 757 C C . ARG A 1 94 ? 18.922 -11.328 -8.438 1 98.31 94 ARG A C 1
ATOM 759 O O . ARG A 1 94 ? 19.547 -11.109 -7.398 1 98.31 94 ARG A O 1
ATOM 766 N N . ILE A 1 95 ? 17.656 -11.266 -8.531 1 98.56 95 ILE A N 1
ATOM 767 C CA . ILE A 1 95 ? 16.797 -11.062 -7.367 1 98.56 95 ILE A CA 1
ATOM 768 C C . ILE A 1 95 ? 16.297 -12.414 -6.852 1 98.56 95 ILE A C 1
ATOM 770 O O . ILE A 1 95 ? 15.656 -13.164 -7.586 1 98.56 95 ILE A O 1
ATOM 774 N N . PRO A 1 96 ? 16.672 -12.711 -5.605 1 98.62 96 PRO A N 1
ATOM 775 C CA . PRO A 1 96 ? 16.109 -13.938 -5.031 1 98.62 96 PRO A CA 1
ATOM 776 C C . PRO A 1 96 ? 14.578 -13.93 -5.027 1 98.62 96 PRO A C 1
ATOM 778 O O . PRO A 1 96 ? 13.961 -12.891 -4.762 1 98.62 96 PRO A O 1
ATOM 781 N N . TYR A 1 97 ? 14.016 -15.141 -5.387 1 98.69 97 TYR A N 1
ATOM 782 C CA . TYR A 1 97 ? 12.562 -15.172 -5.465 1 98.69 97 TYR A CA 1
ATOM 783 C C . TYR A 1 97 ? 12.031 -16.562 -5.148 1 98.69 97 TYR A C 1
ATOM 785 O O . TYR A 1 97 ? 12.789 -17.531 -5.125 1 98.69 97 TYR A O 1
ATOM 793 N N . GLN A 1 98 ? 10.773 -16.578 -4.77 1 98.56 98 GLN A N 1
ATOM 794 C CA . GLN A 1 98 ? 9.969 -17.797 -4.633 1 98.56 98 GLN A CA 1
ATOM 795 C C . GLN A 1 98 ? 8.625 -17.641 -5.348 1 98.56 98 GLN A C 1
ATOM 797 O O . GLN A 1 98 ? 8.039 -16.562 -5.359 1 98.56 98 GLN A O 1
ATOM 802 N N . VAL A 1 99 ? 8.188 -18.75 -5.906 1 98.19 99 VAL A N 1
ATOM 803 C CA . VAL A 1 99 ? 6.914 -18.734 -6.617 1 98.19 99 VAL A CA 1
ATOM 804 C C . VAL A 1 99 ? 5.953 -19.719 -5.953 1 98.19 99 VAL A C 1
ATOM 806 O O . VAL A 1 99 ? 6.316 -20.875 -5.68 1 98.19 99 VAL A O 1
ATOM 809 N N . ASP A 1 100 ? 4.801 -19.219 -5.691 1 96.56 100 ASP A N 1
ATOM 810 C CA . ASP A 1 100 ? 3.73 -20.047 -5.145 1 96.56 100 ASP A CA 1
ATOM 811 C C . ASP A 1 100 ? 2.484 -19.984 -6.023 1 96.56 100 ASP A C 1
ATOM 813 O O . ASP A 1 100 ? 1.897 -18.922 -6.207 1 96.56 100 ASP A O 1
ATOM 817 N N . ILE A 1 101 ? 2.111 -21.078 -6.59 1 94.62 101 ILE A N 1
ATOM 818 C CA . ILE A 1 101 ? 0.873 -21.234 -7.344 1 94.62 101 ILE A CA 1
ATOM 819 C C . ILE A 1 101 ? -0.116 -22.078 -6.547 1 94.62 101 ILE A C 1
ATOM 821 O O . ILE A 1 101 ? 0.157 -23.234 -6.246 1 94.62 101 ILE A O 1
ATOM 825 N N . VAL A 1 102 ? -1.2 -21.5 -6.215 1 92.62 102 VAL A N 1
ATOM 826 C CA . VAL A 1 102 ? -2.148 -22.188 -5.336 1 92.62 102 VAL A CA 1
ATOM 827 C C . VAL A 1 102 ? -3.467 -22.406 -6.074 1 92.62 102 VAL A C 1
ATOM 829 O O . VAL A 1 102 ? -3.943 -21.516 -6.789 1 92.62 102 VAL A O 1
ATOM 832 N N . ARG A 1 103 ? -4.051 -23.562 -5.812 1 85.44 103 ARG A N 1
ATOM 833 C CA . ARG A 1 103 ? -5.348 -23.922 -6.371 1 85.44 103 ARG A CA 1
ATOM 834 C C . ARG A 1 103 ? -6.398 -24.062 -5.277 1 85.44 103 ARG A C 1
ATOM 836 O O . ARG A 1 103 ? -6.062 -24.234 -4.105 1 85.44 103 ARG A O 1
ATOM 843 N N . GLY A 1 104 ? -7.645 -23.938 -5.719 1 73.62 104 GLY A N 1
ATOM 844 C CA . GLY A 1 104 ? -8.711 -24.406 -4.848 1 73.62 104 GLY A CA 1
ATOM 845 C C . GLY A 1 104 ? -9.422 -23.281 -4.121 1 73.62 104 GLY A C 1
ATOM 846 O O . GLY A 1 104 ? -10.305 -23.516 -3.301 1 73.62 104 GLY A O 1
ATOM 847 N N . CYS A 1 105 ? -8.984 -22.109 -4.363 1 72.19 105 CYS A N 1
ATOM 848 C CA . CYS A 1 105 ? -9.758 -21.016 -3.768 1 72.19 105 CYS A CA 1
ATOM 849 C C . CYS A 1 105 ? -11.039 -20.781 -4.551 1 72.19 105 CYS A C 1
ATOM 851 O O . CYS A 1 105 ? -11.008 -20.562 -5.762 1 72.19 105 CYS A O 1
ATOM 853 N N . VAL A 1 106 ? -12.133 -20.859 -3.846 1 72.81 106 VAL A N 1
ATOM 854 C CA . VAL A 1 106 ? -13.422 -20.938 -4.531 1 72.81 106 VAL A CA 1
ATOM 855 C C . VAL A 1 106 ? -14.047 -19.547 -4.613 1 72.81 106 VAL A C 1
ATOM 857 O O . VAL A 1 106 ? -14.984 -19.328 -5.379 1 72.81 106 VAL A O 1
ATOM 860 N N . ASP A 1 107 ? -13.586 -18.734 -3.717 1 79 107 ASP A N 1
ATOM 861 C CA . ASP A 1 107 ? -14.148 -17.391 -3.754 1 79 107 ASP A CA 1
ATOM 862 C C . ASP A 1 107 ? -13.094 -16.344 -3.393 1 79 107 ASP A C 1
ATOM 864 O O . ASP A 1 107 ? -12 -16.688 -2.932 1 79 107 ASP A O 1
ATOM 868 N N . ASN A 1 108 ? -13.453 -15.133 -3.566 1 79.56 108 ASN A N 1
ATOM 869 C CA . ASN A 1 108 ? -12.516 -14.023 -3.404 1 79.56 108 ASN A CA 1
ATOM 870 C C . ASN A 1 108 ? -12.117 -13.844 -1.943 1 79.56 108 ASN A C 1
ATOM 872 O O . ASN A 1 108 ? -10.984 -13.438 -1.652 1 79.56 108 ASN A O 1
ATOM 876 N N . ASP A 1 109 ? -13 -14.094 -1.07 1 83.12 109 ASP A N 1
ATOM 877 C CA . ASP A 1 109 ? -12.664 -14 0.346 1 83.12 109 ASP A CA 1
ATOM 878 C C . ASP A 1 109 ? -11.594 -15.023 0.726 1 83.12 109 ASP A C 1
ATOM 880 O O . ASP A 1 109 ? -10.672 -14.711 1.481 1 83.12 109 ASP A O 1
ATOM 884 N N . SER A 1 110 ? -11.797 -16.188 0.106 1 89.5 110 SER A N 1
ATOM 885 C CA . SER A 1 110 ? -10.805 -17.219 0.374 1 89.5 110 SER A CA 1
ATOM 886 C C . SER A 1 110 ? -9.453 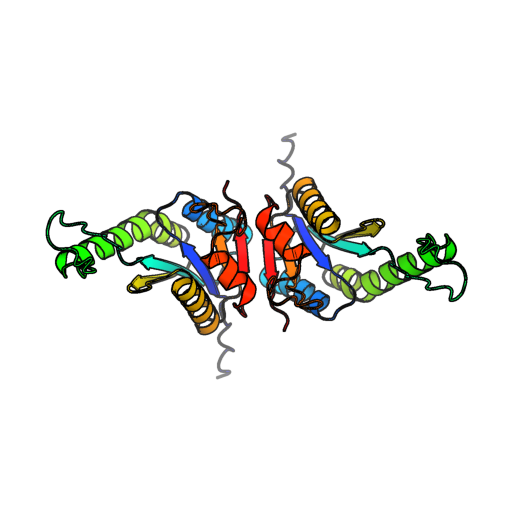-16.859 -0.24 1 89.5 110 SER A C 1
ATOM 888 O O . SER A 1 110 ? -8.406 -17.172 0.333 1 89.5 110 SER A O 1
ATOM 890 N N . ILE A 1 111 ? -9.477 -16.188 -1.329 1 92.12 111 ILE A N 1
ATOM 891 C CA . ILE A 1 111 ? -8.234 -15.758 -1.965 1 92.12 111 ILE A CA 1
ATOM 892 C C . ILE A 1 111 ? -7.57 -14.68 -1.116 1 92.12 111 ILE A C 1
ATOM 894 O O . ILE A 1 111 ? -6.363 -14.734 -0.856 1 92.12 111 ILE A O 1
ATOM 898 N N . GLY A 1 112 ? -8.352 -13.742 -0.674 1 93.25 112 GLY A N 1
ATOM 899 C CA . GLY A 1 112 ? -7.836 -12.711 0.21 1 93.25 112 GLY A CA 1
ATOM 900 C C . GLY A 1 112 ? -7.223 -13.266 1.481 1 93.25 112 GLY A C 1
ATOM 901 O O . GLY A 1 112 ? -6.141 -12.844 1.894 1 93.25 112 GLY A O 1
ATOM 902 N N . ALA A 1 113 ? -7.922 -14.211 2.061 1 95.31 113 ALA A N 1
ATOM 903 C CA . ALA A 1 113 ? -7.426 -14.844 3.277 1 95.31 113 ALA A CA 1
ATOM 904 C C . ALA A 1 113 ? -6.105 -15.562 3.023 1 95.31 113 ALA A C 1
ATOM 906 O O . ALA A 1 113 ? -5.195 -15.516 3.855 1 95.31 113 ALA A O 1
ATOM 907 N N . LEU A 1 114 ? -6.035 -16.203 1.914 1 95.88 114 LEU A N 1
ATOM 908 C CA . LEU A 1 114 ? -4.801 -16.891 1.539 1 95.88 114 LEU A CA 1
ATOM 909 C C . LEU A 1 114 ? -3.65 -15.891 1.399 1 95.88 114 LEU A C 1
ATOM 911 O O . LEU A 1 114 ? -2.547 -16.141 1.889 1 95.88 114 LEU A O 1
ATOM 915 N N . VAL A 1 115 ? -3.912 -14.797 0.769 1 96.88 115 VAL A N 1
ATOM 916 C CA . VAL A 1 115 ? -2.904 -13.758 0.595 1 96.88 115 VAL A CA 1
ATOM 917 C C . VAL A 1 115 ? -2.406 -13.289 1.96 1 96.88 115 VAL A C 1
ATOM 919 O O . VAL A 1 115 ? -1.198 -13.195 2.191 1 96.88 115 VAL A O 1
ATOM 922 N N . CYS A 1 116 ? -3.32 -13.07 2.854 1 97.38 116 CYS A N 1
ATOM 923 C CA . CYS A 1 116 ? -2.971 -12.602 4.188 1 97.38 116 CYS A CA 1
ATOM 924 C C . CYS A 1 116 ? -2.15 -13.641 4.941 1 97.38 116 CYS A C 1
ATOM 926 O O . CYS A 1 116 ? -1.166 -13.305 5.602 1 97.38 116 CYS A O 1
ATOM 928 N N . ARG A 1 117 ? -2.539 -14.859 4.82 1 97.62 117 ARG A N 1
ATOM 929 C CA . ARG A 1 117 ? -1.827 -15.938 5.496 1 97.62 117 ARG A CA 1
ATOM 930 C C . ARG A 1 117 ? -0.406 -16.078 4.961 1 97.62 117 ARG A C 1
ATOM 932 O O . ARG A 1 117 ? 0.54 -16.25 5.73 1 97.62 117 ARG A O 1
ATOM 939 N N . ARG A 1 118 ? -0.268 -15.969 3.664 1 97.75 118 ARG A N 1
ATOM 940 C CA . ARG A 1 118 ? 1.057 -16.062 3.059 1 97.75 118 ARG A CA 1
ATOM 941 C C . ARG A 1 118 ? 1.942 -14.906 3.492 1 97.75 118 ARG A C 1
ATOM 943 O O . ARG A 1 118 ? 3.113 -15.102 3.82 1 97.75 118 ARG A O 1
ATOM 950 N N . ALA A 1 119 ? 1.386 -13.773 3.477 1 98.44 119 ALA A N 1
ATOM 951 C CA . ALA A 1 119 ? 2.125 -12.586 3.902 1 98.44 119 ALA A CA 1
ATOM 952 C C . ALA A 1 119 ? 2.609 -12.727 5.344 1 98.44 119 ALA A C 1
ATOM 954 O O . ALA A 1 119 ? 3.758 -12.406 5.652 1 98.44 119 ALA A O 1
ATOM 955 N N . GLU A 1 120 ? 1.723 -13.195 6.164 1 97.81 120 GLU A N 1
ATOM 956 C CA . GLU A 1 120 ? 2.055 -13.383 7.574 1 97.81 120 GLU A CA 1
ATOM 957 C C . GLU A 1 120 ? 3.123 -14.461 7.754 1 97.81 120 GLU A C 1
ATOM 959 O O . GLU A 1 120 ? 4.059 -14.289 8.531 1 97.81 120 GLU A O 1
ATOM 964 N N . GLY A 1 121 ? 3.002 -15.523 7.039 1 97.94 121 GLY A N 1
ATOM 965 C CA . GLY A 1 121 ? 3.92 -16.641 7.156 1 97.94 121 GLY A CA 1
ATOM 966 C C . GLY A 1 121 ? 5.355 -16.281 6.832 1 97.94 121 GLY A C 1
ATOM 967 O O . GLY A 1 121 ? 6.289 -16.859 7.387 1 97.94 121 GLY A O 1
ATOM 968 N N . ILE A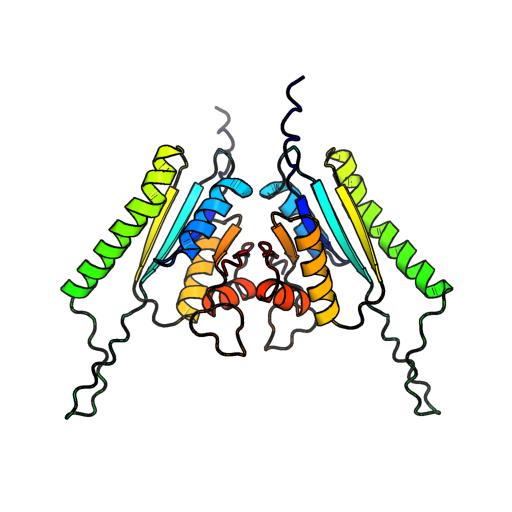 1 122 ? 5.574 -15.266 5.984 1 97.69 122 ILE A N 1
ATOM 969 C CA . ILE A 1 122 ? 6.93 -14.898 5.598 1 97.69 122 ILE A CA 1
ATOM 970 C C . ILE A 1 122 ? 7.301 -13.555 6.219 1 97.69 122 ILE A C 1
ATOM 972 O O . ILE A 1 122 ? 8.352 -12.984 5.91 1 97.69 122 ILE A O 1
ATOM 976 N N . ASP A 1 123 ? 6.359 -13.023 7.035 1 97.44 123 ASP A N 1
ATOM 977 C CA . ASP A 1 123 ? 6.555 -11.703 7.621 1 97.44 123 ASP A CA 1
ATOM 978 C C . ASP A 1 123 ? 6.891 -10.664 6.547 1 97.44 123 ASP A C 1
ATOM 980 O O . ASP A 1 123 ? 7.887 -9.945 6.656 1 97.44 123 ASP A O 1
ATOM 984 N N . ALA A 1 124 ? 6.031 -10.633 5.527 1 98.44 124 ALA A N 1
ATOM 985 C CA . ALA A 1 124 ? 6.262 -9.742 4.395 1 98.44 124 ALA A CA 1
ATOM 986 C C . ALA A 1 124 ? 6.312 -8.289 4.844 1 98.44 124 ALA A C 1
ATOM 988 O O . ALA A 1 124 ? 5.465 -7.844 5.625 1 98.44 124 ALA A O 1
ATOM 989 N N . VAL A 1 125 ? 7.262 -7.574 4.309 1 98.19 125 VAL A N 1
ATOM 990 C CA . VAL A 1 125 ? 7.34 -6.152 4.625 1 98.19 125 VAL A CA 1
ATOM 991 C C . VAL A 1 125 ? 6.301 -5.387 3.807 1 98.19 125 VAL A C 1
ATOM 993 O O . VAL A 1 125 ? 5.965 -4.246 4.133 1 98.19 125 VAL A O 1
ATOM 996 N N . ALA A 1 126 ? 5.82 -6.066 2.771 1 98.62 126 ALA A N 1
ATOM 997 C CA . ALA A 1 126 ? 4.754 -5.484 1.958 1 98.62 126 ALA A CA 1
ATOM 998 C C . ALA A 1 126 ? 4.07 -6.551 1.107 1 98.62 126 ALA A C 1
ATOM 1000 O O . ALA A 1 126 ? 4.727 -7.465 0.602 1 98.62 126 ALA A O 1
ATOM 1001 N N . VAL A 1 127 ? 2.781 -6.438 1.02 1 98.62 127 VAL A N 1
ATOM 1002 C CA . VAL A 1 127 ? 1.982 -7.125 0.011 1 98.62 127 VAL A CA 1
ATOM 1003 C C . VAL A 1 127 ? 1.631 -6.16 -1.118 1 98.62 127 VAL A C 1
ATOM 1005 O O . VAL A 1 127 ? 0.989 -5.133 -0.887 1 98.62 127 VAL A O 1
ATOM 1008 N N . VAL A 1 128 ? 2.039 -6.465 -2.312 1 98.5 128 VAL A N 1
ATOM 1009 C CA . VAL A 1 128 ? 1.816 -5.566 -3.441 1 98.5 128 VAL A CA 1
ATOM 1010 C C . VAL A 1 128 ? 0.756 -6.156 -4.371 1 98.5 128 VAL A C 1
ATOM 1012 O O . VAL A 1 128 ? 0.921 -7.262 -4.887 1 98.5 128 VAL A O 1
ATOM 1015 N N . MET A 1 129 ? -0.277 -5.371 -4.516 1 95.88 129 MET A N 1
ATOM 1016 C CA . MET A 1 129 ? -1.433 -5.84 -5.277 1 95.88 129 MET A CA 1
ATOM 1017 C C . MET A 1 129 ? -1.927 -4.758 -6.234 1 95.88 129 MET A C 1
ATOM 1019 O O . MET A 1 129 ? -1.849 -3.568 -5.926 1 95.88 129 MET A O 1
ATOM 1023 N N . ALA A 1 130 ? -2.451 -5.227 -7.355 1 93.44 130 ALA A N 1
ATOM 1024 C CA . ALA A 1 130 ? -3.164 -4.297 -8.227 1 93.44 130 ALA A CA 1
ATOM 1025 C C . ALA A 1 130 ? -4.633 -4.184 -7.824 1 93.44 130 ALA A C 1
ATOM 1027 O O . ALA A 1 130 ? -5.25 -5.172 -7.414 1 93.44 130 ALA A O 1
ATOM 1028 N N . LYS A 1 131 ? -5.207 -2.961 -7.91 1 82.94 131 LYS A N 1
ATOM 1029 C CA . LYS A 1 131 ? -6.629 -2.711 -7.688 1 82.94 131 LYS A CA 1
ATOM 1030 C C . LYS A 1 131 ? -7.469 -3.25 -8.844 1 82.94 131 LYS A C 1
ATOM 1032 O O . LYS A 1 131 ? -7.27 -2.859 -10 1 82.94 131 LYS A O 1
ATOM 1037 N N . HIS A 1 132 ? -7.547 -4.504 -9.25 1 68.5 132 HIS A N 1
ATOM 1038 C CA . HIS A 1 132 ? -8.273 -4.965 -10.43 1 68.5 132 HIS A CA 1
ATOM 1039 C C . HIS A 1 132 ? -9.734 -4.543 -10.375 1 68.5 132 HIS A C 1
ATOM 1041 O O . HIS A 1 132 ? -10.352 -4.562 -9.305 1 68.5 132 HIS A O 1
ATOM 1047 N N . SER A 1 133 ? -10.234 -3.777 -11.422 1 55.31 133 SER A N 1
ATOM 1048 C CA . SER A 1 133 ? -11.641 -3.408 -11.492 1 55.31 133 SER A CA 1
ATOM 1049 C C . SER A 1 133 ? -12.453 -4.461 -12.234 1 55.31 133 SER A C 1
ATOM 1051 O O . SER A 1 133 ? -12.914 -4.219 -13.352 1 55.31 133 SER A O 1
ATOM 1053 N N . ARG A 1 134 ? -12.023 -5.73 -12.336 1 50.44 134 ARG A N 1
ATOM 1054 C CA . ARG A 1 134 ? -12.914 -6.434 -13.258 1 50.44 134 ARG A CA 1
ATOM 1055 C C . ARG A 1 134 ? -14.375 -6.184 -12.906 1 50.44 134 ARG A C 1
ATOM 1057 O O . ARG A 1 134 ? -15.188 -5.887 -13.781 1 50.44 134 ARG A O 1
ATOM 1064 N N . GLY A 1 135 ? -14.961 -6.906 -11.93 1 50.28 135 GLY A N 1
ATOM 1065 C CA . GLY A 1 135 ? -16.391 -6.938 -11.656 1 50.28 135 GLY A CA 1
ATOM 1066 C C . GLY A 1 135 ? -16.859 -5.762 -10.812 1 50.28 135 GLY A C 1
ATOM 1067 O O . GLY A 1 135 ? -16.641 -5.734 -9.602 1 50.28 135 GLY A O 1
ATOM 1068 N N . THR A 1 136 ? -16.562 -4.66 -11.391 1 48.19 136 THR A N 1
ATOM 1069 C CA . THR A 1 136 ? -16.797 -3.387 -10.711 1 48.19 136 THR A CA 1
ATOM 1070 C C . THR A 1 136 ? -18.172 -3.363 -10.047 1 48.19 136 THR A C 1
ATOM 1072 O O . THR A 1 136 ? -19.188 -3.189 -10.727 1 48.19 136 THR A O 1
ATOM 1075 N N . ILE A 1 137 ? -18.578 -4.25 -9.312 1 49.31 137 ILE A N 1
ATOM 1076 C CA . ILE A 1 137 ? -19.797 -3.768 -8.68 1 49.31 137 ILE A CA 1
ATOM 1077 C C . ILE A 1 137 ? -19.547 -2.404 -8.039 1 49.31 137 ILE A C 1
ATOM 1079 O O . ILE A 1 137 ? -18.5 -2.184 -7.43 1 49.31 137 ILE A O 1
ATOM 1083 N N . LYS A 1 138 ? -20.359 -1.467 -8.406 1 49.41 138 LYS A N 1
ATOM 1084 C CA . LYS A 1 138 ? -20.375 -0.054 -8.039 1 49.41 138 LYS A CA 1
ATOM 1085 C C . LYS A 1 138 ? -19.891 0.148 -6.609 1 49.41 138 LYS A C 1
ATOM 1087 O O . LYS A 1 138 ? -19.266 1.163 -6.297 1 49.41 138 LYS A O 1
ATOM 1092 N N . GLU A 1 139 ? -20.188 -0.85 -5.82 1 50.81 139 GLU A N 1
ATOM 1093 C CA . GLU A 1 139 ? -19.969 -0.65 -4.391 1 50.81 139 GLU A CA 1
ATOM 1094 C C . GLU A 1 139 ? -18.516 -0.9 -4.012 1 50.81 139 GLU A C 1
ATOM 1096 O O . GLU A 1 139 ? -18.031 -0.366 -3.012 1 50.81 139 GLU A O 1
ATOM 1101 N N . PHE A 1 140 ? -17.875 -1.904 -4.652 1 55.31 140 PHE A N 1
ATOM 1102 C CA . PHE A 1 140 ? -16.484 -2.217 -4.34 1 55.31 140 PHE A CA 1
ATOM 1103 C C . PHE A 1 140 ? -15.57 -1.757 -5.461 1 55.31 140 PHE A C 1
ATOM 1105 O O . PHE A 1 140 ? -15.492 -2.396 -6.512 1 55.31 140 PHE A O 1
ATOM 1112 N N . PHE A 1 141 ? -15.234 -0.561 -5.406 1 64.62 141 PHE A N 1
ATOM 1113 C CA . PHE A 1 141 ? -14.461 0.14 -6.422 1 64.62 141 PHE A CA 1
ATOM 1114 C C . PHE A 1 141 ? -13 -0.276 -6.367 1 64.62 141 PHE A C 1
ATOM 1116 O O . PHE A 1 141 ? -12.172 0.24 -7.125 1 64.62 141 PHE A O 1
ATOM 1123 N N . ILE A 1 142 ? -12.781 -1.208 -5.324 1 75.44 142 ILE A N 1
ATOM 1124 C CA . ILE A 1 142 ? -11.477 -1.854 -5.375 1 75.44 142 ILE A CA 1
ATOM 1125 C C . ILE A 1 142 ? -11.648 -3.367 -5.465 1 75.44 142 ILE A C 1
ATOM 1127 O O . ILE A 1 142 ? -12.719 -3.895 -5.152 1 75.44 142 ILE A O 1
ATOM 1131 N N . GLY A 1 143 ? -10.953 -4.199 -6.219 1 80.69 143 GLY A N 1
ATOM 1132 C CA . GLY A 1 143 ? -11.055 -5.648 -6.293 1 80.69 143 GLY A CA 1
ATOM 1133 C C . GLY A 1 143 ? -11.312 -6.301 -4.949 1 80.69 143 GLY A C 1
ATOM 1134 O O . GLY A 1 143 ? -10.836 -5.816 -3.918 1 80.69 143 GLY A O 1
ATOM 1135 N N . SER A 1 144 ? -12.227 -7.254 -4.84 1 83.44 144 SER A N 1
ATOM 1136 C CA . SER A 1 144 ? -12.664 -7.922 -3.619 1 83.44 144 SER A CA 1
ATOM 1137 C C . SER A 1 144 ? -11.477 -8.5 -2.852 1 83.44 144 SER A C 1
ATOM 1139 O O . SER A 1 144 ? -11.445 -8.445 -1.62 1 83.44 144 SER A O 1
ATOM 1141 N N . VAL A 1 145 ? -10.516 -9.016 -3.58 1 88.81 145 VAL A N 1
ATOM 1142 C CA . VAL A 1 145 ? -9.359 -9.609 -2.918 1 88.81 145 VAL A CA 1
ATOM 1143 C C . VAL A 1 145 ? -8.5 -8.516 -2.289 1 88.81 145 VAL A C 1
ATOM 1145 O O . VAL A 1 145 ? -8.086 -8.633 -1.137 1 88.81 145 VAL A O 1
ATOM 1148 N N . THR A 1 146 ? -8.297 -7.496 -3.037 1 91.19 146 THR A N 1
ATOM 1149 C CA . THR A 1 146 ? -7.531 -6.363 -2.52 1 91.19 146 THR A CA 1
ATOM 1150 C C . THR A 1 146 ? -8.242 -5.73 -1.328 1 91.19 146 THR A C 1
ATOM 1152 O O . THR A 1 146 ? -7.605 -5.387 -0.33 1 91.19 146 THR A O 1
ATOM 1155 N N . ASN A 1 147 ? -9.5 -5.621 -1.466 1 87.19 147 ASN A N 1
ATOM 1156 C CA . ASN A 1 147 ? -10.289 -5.094 -0.36 1 87.19 147 ASN A CA 1
ATOM 1157 C C . ASN A 1 147 ? -10.141 -5.945 0.896 1 87.19 147 ASN A C 1
ATOM 1159 O O . ASN A 1 147 ? -9.945 -5.418 1.992 1 87.19 147 ASN A O 1
ATOM 1163 N N . TYR A 1 148 ? -10.25 -7.195 0.665 1 88.75 148 TYR A N 1
ATOM 1164 C CA . TYR A 1 148 ? -10.086 -8.117 1.787 1 88.75 148 TYR A CA 1
ATOM 1165 C C . TYR A 1 148 ? -8.719 -7.941 2.443 1 88.75 148 TYR A C 1
ATOM 1167 O O . TYR A 1 148 ? -8.625 -7.855 3.67 1 88.75 148 TYR A O 1
ATOM 1175 N N . ALA A 1 149 ? -7.719 -7.898 1.692 1 93.25 149 ALA A N 1
ATOM 1176 C CA . ALA A 1 149 ? -6.355 -7.766 2.203 1 93.25 149 ALA A CA 1
ATOM 1177 C C . ALA A 1 149 ? -6.184 -6.465 2.98 1 93.25 149 ALA A C 1
ATOM 1179 O O . ALA A 1 149 ? -5.586 -6.453 4.059 1 93.25 149 ALA A O 1
ATOM 1180 N N . CYS A 1 150 ? -6.699 -5.406 2.465 1 91.75 150 CYS A N 1
ATOM 1181 C CA . CYS A 1 150 ? -6.586 -4.113 3.133 1 91.75 150 CYS A CA 1
ATOM 1182 C C . CYS A 1 150 ? -7.27 -4.141 4.496 1 91.75 150 CYS A C 1
ATOM 1184 O O . CYS A 1 150 ? -6.84 -3.455 5.422 1 91.75 150 CYS A O 1
ATOM 1186 N N . HIS A 1 151 ? -8.188 -4.961 4.602 1 88.25 151 HIS A N 1
ATOM 1187 C CA . HIS A 1 151 ? -8.961 -5.02 5.832 1 88.25 151 HIS A CA 1
ATOM 1188 C C . HIS A 1 151 ? -8.328 -5.973 6.84 1 88.25 151 HIS A C 1
ATOM 1190 O O . HIS A 1 151 ? -8.367 -5.727 8.047 1 88.25 151 HIS A O 1
ATOM 1196 N N . HIS A 1 152 ? -7.688 -6.977 6.332 1 91.75 152 HIS A N 1
ATOM 1197 C CA . HIS A 1 152 ? -7.445 -8.086 7.25 1 91.75 152 HIS A CA 1
ATOM 1198 C C . HIS A 1 152 ? -5.953 -8.383 7.367 1 91.75 152 HIS A C 1
ATOM 1200 O O . HIS A 1 152 ? -5.523 -9.047 8.312 1 91.75 152 HIS A O 1
ATOM 1206 N N . CYS A 1 153 ? -5.23 -7.988 6.371 1 95.44 153 CYS A N 1
ATOM 1207 C CA . CYS A 1 153 ? -3.818 -8.344 6.383 1 95.44 153 CYS A CA 1
ATOM 1208 C C . CYS A 1 153 ? -3.072 -7.598 7.48 1 95.44 153 CYS A C 1
ATOM 1210 O O . CYS A 1 153 ? -3.168 -6.371 7.574 1 95.44 153 CYS A O 1
ATOM 1212 N N . LYS A 1 154 ? -2.361 -8.273 8.281 1 94.81 154 LYS A N 1
ATOM 1213 C CA . LYS A 1 154 ? -1.536 -7.641 9.305 1 94.81 154 LYS A CA 1
ATOM 1214 C C . LYS A 1 154 ? -0.342 -6.926 8.68 1 94.81 154 LYS A C 1
ATOM 1216 O O . LYS A 1 154 ? 0.132 -5.918 9.219 1 94.81 154 LYS A O 1
ATOM 1221 N N . GLN A 1 155 ? 0.134 -7.496 7.617 1 97.25 155 GLN A N 1
ATOM 1222 C CA . GLN A 1 155 ? 1.255 -6.895 6.902 1 97.25 155 GLN A CA 1
ATOM 1223 C C . GLN A 1 155 ? 0.803 -5.688 6.086 1 97.25 155 GLN A C 1
ATOM 1225 O O . GLN A 1 155 ? -0.359 -5.605 5.684 1 97.25 155 GLN A O 1
ATOM 1230 N N . PRO A 1 156 ? 1.688 -4.746 5.859 1 97.81 156 PRO A N 1
ATOM 1231 C CA . PRO A 1 156 ? 1.352 -3.609 5 1 97.81 156 PRO A CA 1
ATOM 1232 C C . PRO A 1 156 ? 0.923 -4.035 3.598 1 97.81 156 PRO A C 1
ATOM 1234 O O . PRO A 1 156 ? 1.524 -4.938 3.012 1 97.81 156 PRO A O 1
ATOM 1237 N N . VAL A 1 157 ? -0.13 -3.422 3.098 1 97.62 157 VAL A N 1
ATOM 1238 C CA . VAL A 1 157 ? -0.646 -3.729 1.769 1 97.62 157 VAL A CA 1
ATOM 1239 C C . VAL A 1 157 ? -0.479 -2.516 0.856 1 97.62 157 VAL A C 1
ATOM 1241 O O . VAL A 1 157 ? -0.948 -1.421 1.176 1 97.62 157 VAL A O 1
ATOM 1244 N N . LEU A 1 158 ? 0.216 -2.713 -0.198 1 98 158 LEU A N 1
ATOM 1245 C CA . LEU A 1 158 ? 0.391 -1.675 -1.209 1 98 158 LEU A CA 1
ATOM 1246 C C . LEU A 1 158 ? -0.525 -1.92 -2.404 1 98 158 LEU A C 1
ATOM 1248 O O . LEU A 1 158 ? -0.429 -2.959 -3.062 1 98 158 LEU A O 1
ATOM 1252 N N . VAL A 1 159 ? -1.357 -0.999 -2.676 1 96.31 159 VAL A N 1
ATOM 1253 C CA . VAL A 1 159 ? -2.365 -1.11 -3.723 1 96.31 159 VAL A CA 1
ATOM 1254 C C . VAL A 1 159 ? -1.98 -0.227 -4.906 1 96.31 159 VAL A C 1
ATOM 1256 O O . VAL A 1 159 ? -1.831 0.988 -4.762 1 96.31 159 VAL A O 1
ATOM 1259 N N . LEU A 1 160 ? -1.865 -0.826 -6.066 1 95.69 160 LEU A N 1
ATOM 1260 C CA . LEU A 1 160 ? -1.541 -0.099 -7.289 1 95.69 160 LEU A CA 1
ATOM 1261 C C . LEU A 1 160 ? -2.787 0.111 -8.141 1 95.69 160 LEU A C 1
ATOM 1263 O O . LEU A 1 160 ? -3.586 -0.811 -8.32 1 95.69 160 LEU A O 1
ATOM 1267 N N . HIS A 1 161 ? -2.904 1.351 -8.547 1 86.44 161 HIS A N 1
ATOM 1268 C CA . HIS A 1 161 ? -3.908 1.638 -9.57 1 86.44 161 HIS A CA 1
ATOM 1269 C C . HIS A 1 161 ? -3.322 1.51 -10.969 1 86.44 161 HIS A C 1
ATOM 1271 O O . HIS A 1 161 ? -2.389 2.234 -11.328 1 86.44 161 HIS A O 1
ATOM 1277 N N . CYS A 1 162 ? -3.738 0.528 -11.664 1 71.81 162 CYS A N 1
ATOM 1278 C CA . CYS A 1 162 ? -3.133 0.211 -12.953 1 71.81 162 CYS A CA 1
ATOM 1279 C C . CYS A 1 162 ? -4.035 0.65 -14.102 1 71.81 162 CYS A C 1
ATOM 1281 O O . CYS A 1 162 ? -3.76 0.342 -15.266 1 71.81 162 CYS A O 1
ATOM 1283 N N . ASP A 1 163 ? -5.086 1.339 -13.758 1 66.5 163 ASP A N 1
ATOM 1284 C CA . ASP A 1 163 ? -5.961 1.781 -14.836 1 66.5 163 ASP A CA 1
ATOM 1285 C C . ASP A 1 163 ? -5.496 3.117 -15.414 1 66.5 163 ASP A C 1
ATOM 1287 O O . ASP A 1 163 ? -4.816 3.889 -14.734 1 66.5 163 ASP A O 1
ATOM 1291 N N . MET B 1 1 ? 28.031 21.922 -22.109 1 29.23 1 MET B N 1
ATOM 1292 C CA . MET B 1 1 ? 27.734 21.703 -20.703 1 29.23 1 MET B CA 1
ATOM 1293 C C . MET B 1 1 ? 26.469 20.859 -20.516 1 29.23 1 MET B C 1
ATOM 1295 O O . MET B 1 1 ? 25.406 21.234 -21 1 29.23 1 MET B O 1
ATOM 1299 N N . SER B 1 2 ? 26.578 19.469 -20.656 1 34.19 2 SER B N 1
ATOM 1300 C CA . SER B 1 2 ? 25.516 18.453 -20.656 1 34.19 2 SER B CA 1
ATOM 1301 C C . SER B 1 2 ? 24.562 18.641 -19.484 1 34.19 2 SER B C 1
ATOM 1303 O O . SER B 1 2 ? 25 18.766 -18.344 1 34.19 2 SER B O 1
ATOM 1305 N N . GLU B 1 3 ? 23.594 19.469 -19.531 1 35.56 3 GLU B N 1
ATOM 1306 C CA . GLU B 1 3 ? 22.609 19.719 -18.5 1 35.56 3 GLU B CA 1
ATOM 1307 C C . GLU B 1 3 ? 22.234 18.422 -17.766 1 35.56 3 GLU B C 1
ATOM 1309 O O . GLU B 1 3 ? 21.828 17.438 -18.391 1 35.56 3 GLU B O 1
ATOM 1314 N N . GLY B 1 4 ? 23.078 17.969 -16.828 1 38.12 4 GLY B N 1
ATOM 1315 C CA . GLY B 1 4 ? 22.953 16.766 -16.016 1 38.12 4 GLY B CA 1
ATOM 1316 C C . GLY B 1 4 ? 21.516 16.359 -15.758 1 38.12 4 GLY B C 1
ATOM 1317 O O . GLY B 1 4 ? 20.672 17.188 -15.438 1 38.12 4 GLY B O 1
ATOM 1318 N N . ALA B 1 5 ? 21 15.43 -16.391 1 40.53 5 ALA B N 1
ATOM 1319 C CA . ALA B 1 5 ? 19.656 14.891 -16.219 1 40.53 5 ALA B CA 1
ATOM 1320 C C . ALA B 1 5 ? 19.219 14.969 -14.758 1 40.53 5 ALA B C 1
ATOM 1322 O O . ALA B 1 5 ? 19.875 14.406 -13.875 1 40.53 5 ALA B O 1
ATOM 1323 N N . ALA B 1 6 ? 18.859 16.109 -14.172 1 41.56 6 ALA B N 1
ATOM 1324 C CA . ALA B 1 6 ? 18.375 16.359 -12.812 1 41.56 6 ALA B CA 1
ATOM 1325 C C . ALA B 1 6 ? 17.781 15.086 -12.211 1 41.56 6 ALA B C 1
ATOM 1327 O O . ALA B 1 6 ? 16.844 14.508 -12.758 1 41.56 6 ALA B O 1
ATOM 1328 N N . LYS B 1 7 ? 18.594 14.109 -11.703 1 53.22 7 LYS B N 1
ATOM 1329 C CA . LYS B 1 7 ? 18.203 12.828 -11.117 1 53.22 7 LYS B CA 1
ATOM 1330 C C . LYS B 1 7 ? 16.953 12.961 -10.273 1 53.22 7 LYS B C 1
ATOM 1332 O O . LYS B 1 7 ? 16.922 13.719 -9.297 1 53.22 7 LYS B O 1
ATOM 1337 N N . SER B 1 8 ? 15.727 12.758 -10.789 1 76.88 8 SER B N 1
ATOM 1338 C CA . SER B 1 8 ? 14.398 12.961 -10.227 1 76.88 8 SER B CA 1
ATOM 1339 C C . SER B 1 8 ? 14.211 12.156 -8.945 1 76.88 8 SER B C 1
ATOM 1341 O O . SER B 1 8 ? 14.484 10.953 -8.922 1 76.88 8 SER B O 1
ATOM 1343 N N . HIS B 1 9 ? 14.336 12.867 -7.75 1 93.31 9 HIS B N 1
ATOM 1344 C CA . HIS B 1 9 ? 14.156 12.234 -6.449 1 93.31 9 HIS B CA 1
ATOM 1345 C C . HIS B 1 9 ? 12.758 11.633 -6.316 1 93.31 9 HIS B C 1
ATOM 1347 O O . HIS B 1 9 ? 11.805 12.125 -6.938 1 93.31 9 HIS B O 1
ATOM 1353 N N . ARG B 1 10 ? 12.719 10.508 -5.66 1 97.75 10 ARG B N 1
ATOM 1354 C CA . ARG B 1 10 ? 11.422 9.93 -5.332 1 97.75 10 ARG B CA 1
ATOM 1355 C C . ARG B 1 10 ? 10.758 10.68 -4.18 1 97.75 10 ARG B C 1
ATOM 1357 O O . ARG B 1 10 ? 11.445 11.18 -3.283 1 97.75 10 ARG B O 1
ATOM 1364 N N . ASN B 1 11 ? 9.469 10.789 -4.289 1 98.69 11 ASN B N 1
ATOM 1365 C CA . ASN B 1 11 ? 8.656 11.391 -3.23 1 98.69 11 ASN B CA 1
ATOM 1366 C C . ASN B 1 11 ? 7.77 10.352 -2.547 1 98.69 11 ASN B C 1
ATOM 1368 O O . ASN B 1 11 ? 7.105 9.562 -3.217 1 98.69 11 ASN B O 1
ATOM 1372 N N . ILE B 1 12 ? 7.777 10.375 -1.243 1 98.88 12 ILE B N 1
ATOM 1373 C CA . ILE B 1 12 ? 6.922 9.508 -0.447 1 98.88 12 ILE B CA 1
ATOM 1374 C C . ILE B 1 12 ? 5.984 10.352 0.414 1 98.88 12 ILE B C 1
ATOM 1376 O O . ILE B 1 12 ? 6.43 11.227 1.151 1 98.88 12 ILE B O 1
ATOM 1380 N N . LEU B 1 13 ? 4.695 10.117 0.297 1 98.88 13 LEU B N 1
ATOM 1381 C CA . LEU B 1 13 ? 3.711 10.891 1.046 1 98.88 13 LEU B CA 1
ATOM 1382 C C . LEU B 1 13 ? 3.201 10.102 2.248 1 98.88 13 LEU B C 1
ATOM 1384 O O . LEU B 1 13 ? 2.66 9.008 2.094 1 98.88 13 LEU B O 1
ATOM 1388 N N . LEU B 1 14 ? 3.33 10.656 3.381 1 98.38 14 LEU B N 1
ATOM 1389 C CA . LEU B 1 14 ? 2.787 10.117 4.625 1 98.38 14 LEU B CA 1
ATOM 1390 C C . LEU B 1 14 ? 1.591 10.938 5.094 1 98.38 14 LEU B C 1
ATOM 1392 O O . LEU B 1 14 ? 1.674 12.164 5.188 1 98.38 14 LEU B O 1
ATOM 1396 N N . THR B 1 15 ? 0.549 10.242 5.367 1 96.75 15 THR B N 1
ATOM 1397 C CA . THR B 1 15 ? -0.552 10.898 6.062 1 96.75 15 THR B CA 1
ATOM 1398 C C . THR B 1 15 ? -0.505 10.586 7.559 1 96.75 15 THR B C 1
ATOM 1400 O O . THR B 1 15 ? -0.513 9.422 7.957 1 96.75 15 THR B O 1
ATOM 1403 N N . VAL B 1 16 ? -0.476 11.672 8.375 1 95.44 16 VAL B N 1
ATOM 1404 C CA . VAL B 1 16 ? -0.281 11.445 9.797 1 95.44 16 VAL B CA 1
ATOM 1405 C C . VAL B 1 16 ? -1.302 12.25 10.602 1 95.44 16 VAL B C 1
ATOM 1407 O O . VAL B 1 16 ? -1.875 13.219 10.086 1 95.44 16 VAL B O 1
ATOM 1410 N N . ASP B 1 17 ? -1.577 11.742 11.719 1 90.38 17 ASP B N 1
ATOM 1411 C CA . ASP B 1 17 ? -2.34 12.461 12.734 1 90.38 17 ASP B CA 1
ATOM 1412 C C . ASP B 1 17 ? -1.714 12.281 14.117 1 90.38 17 ASP B C 1
ATOM 1414 O O . ASP B 1 17 ? -0.542 11.914 14.227 1 90.38 17 ASP B O 1
ATOM 1418 N N . GLU B 1 18 ? -2.451 12.562 15.148 1 90.56 18 GLU B N 1
ATOM 1419 C CA . GLU B 1 18 ? -1.86 12.555 16.484 1 90.56 18 GLU B CA 1
ATOM 1420 C C . GLU B 1 18 ? -1.896 11.156 17.094 1 90.56 18 GLU B C 1
ATOM 1422 O O . GLU B 1 18 ? -1.347 10.938 18.172 1 90.56 18 GLU B O 1
ATOM 1427 N N . SER B 1 19 ? -2.502 10.219 16.406 1 88.81 19 SER B N 1
ATOM 1428 C CA . SER B 1 19 ? -2.617 8.867 16.938 1 88.81 19 SER B CA 1
ATOM 1429 C C . SER B 1 19 ? -1.282 8.133 16.875 1 88.81 19 SER B C 1
ATOM 1431 O O . SER B 1 19 ? -0.41 8.484 16.078 1 88.81 19 SER B O 1
ATOM 1433 N N . PRO B 1 20 ? -1.096 7.133 17.672 1 91.69 20 PRO B N 1
ATOM 1434 C CA . PRO B 1 20 ? 0.135 6.336 17.656 1 91.69 20 PRO B CA 1
ATOM 1435 C C . PRO B 1 20 ? 0.379 5.641 16.328 1 91.69 20 PRO B C 1
ATOM 1437 O O . PRO B 1 20 ? 1.517 5.281 16.016 1 91.69 20 PRO B O 1
ATOM 1440 N N . SER B 1 21 ? -0.652 5.441 15.539 1 93.25 21 SER B N 1
ATOM 1441 C CA . SER B 1 21 ? -0.508 4.801 14.242 1 93.25 21 SER B CA 1
ATOM 1442 C C . SER B 1 21 ? 0.396 5.613 13.32 1 93.25 21 SER B C 1
ATOM 1444 O O . SER B 1 21 ? 1.071 5.055 12.453 1 93.25 21 SER B O 1
ATOM 1446 N N . SER B 1 22 ? 0.442 6.867 13.523 1 95.38 22 SER B N 1
ATOM 1447 C CA . SER B 1 22 ? 1.275 7.734 12.695 1 95.38 22 SER B CA 1
ATOM 1448 C C . SER B 1 22 ? 2.758 7.449 12.914 1 95.38 22 SER B C 1
ATOM 1450 O O . SER B 1 22 ? 3.566 7.582 11.992 1 95.38 22 SER B O 1
ATOM 1452 N N . ASP B 1 23 ? 3.092 7.066 14.148 1 96.31 23 ASP B N 1
ATOM 1453 C CA . ASP B 1 23 ? 4.477 6.688 14.414 1 96.31 23 ASP B CA 1
ATOM 1454 C C . ASP B 1 23 ? 4.852 5.418 13.648 1 96.31 23 ASP B C 1
ATOM 1456 O O . ASP B 1 23 ? 5.977 5.297 13.156 1 96.31 23 ASP B O 1
ATOM 1460 N N . LYS B 1 24 ? 3.926 4.512 13.578 1 96.19 24 LYS B N 1
ATOM 1461 C CA . LYS B 1 24 ? 4.164 3.283 12.828 1 96.19 24 LYS B CA 1
ATOM 1462 C C . LYS B 1 24 ? 4.312 3.566 11.336 1 96.19 24 LYS B C 1
ATOM 1464 O O . LYS B 1 24 ? 5.16 2.973 10.664 1 96.19 24 LYS B O 1
ATOM 1469 N N . VAL B 1 25 ? 3.461 4.465 10.859 1 97.44 25 VAL B N 1
ATOM 1470 C CA . VAL B 1 25 ? 3.557 4.895 9.469 1 97.44 25 VAL B CA 1
ATOM 1471 C C . VAL B 1 25 ? 4.945 5.473 9.195 1 97.44 25 VAL B C 1
ATOM 1473 O O . VAL B 1 25 ? 5.598 5.109 8.219 1 97.44 25 VAL B O 1
ATOM 1476 N N . PHE B 1 26 ? 5.355 6.285 10.109 1 98.19 26 PHE B N 1
ATOM 1477 C CA . PHE B 1 26 ? 6.656 6.938 9.984 1 98.19 26 PHE B CA 1
ATOM 1478 C C . PHE B 1 26 ? 7.781 5.914 10.031 1 98.19 26 PHE B C 1
ATOM 1480 O O . PHE B 1 26 ? 8.641 5.887 9.141 1 98.19 26 PHE B O 1
ATOM 1487 N N . GLU B 1 27 ? 7.77 5.098 10.992 1 98 27 GLU B N 1
ATOM 1488 C CA . GLU B 1 27 ? 8.82 4.102 11.18 1 98 27 GLU B CA 1
ATOM 1489 C C . GLU B 1 27 ? 8.891 3.15 9.984 1 98 27 GLU B C 1
ATOM 1491 O O . GLU B 1 27 ? 9.977 2.838 9.5 1 98 27 GLU B O 1
ATOM 1496 N N . TYR B 1 28 ? 7.766 2.719 9.562 1 97.94 28 TYR B N 1
ATOM 1497 C CA . TYR B 1 28 ? 7.723 1.835 8.398 1 97.94 28 TYR B CA 1
ATOM 1498 C C . TYR B 1 28 ? 8.352 2.502 7.18 1 97.94 28 TYR B C 1
ATOM 1500 O O . TYR B 1 28 ? 9.133 1.88 6.461 1 97.94 28 TYR B O 1
ATOM 1508 N N . THR B 1 29 ? 7.953 3.73 6.953 1 98.56 29 THR B N 1
ATOM 1509 C CA . THR B 1 29 ? 8.43 4.461 5.785 1 98.56 29 THR B CA 1
ATOM 1510 C C . THR B 1 29 ? 9.945 4.586 5.809 1 98.56 29 THR B C 1
ATOM 1512 O O . THR B 1 29 ? 10.617 4.27 4.82 1 98.56 29 THR B O 1
ATOM 1515 N N . VAL B 1 30 ? 10.461 4.949 6.945 1 98.25 30 VAL B N 1
ATOM 1516 C CA . VAL B 1 30 ? 11.898 5.188 7.066 1 98.25 30 VAL B CA 1
ATOM 1517 C C . VAL B 1 30 ? 12.648 3.865 6.965 1 98.25 30 VAL B C 1
ATOM 1519 O O . VAL B 1 30 ? 13.727 3.803 6.363 1 98.25 30 VAL B O 1
ATOM 1522 N N . THR B 1 31 ? 12.07 2.822 7.438 1 97.44 31 THR B N 1
ATOM 1523 C CA . THR B 1 31 ? 12.773 1.549 7.539 1 97.44 31 THR B CA 1
ATOM 1524 C C . THR B 1 31 ? 12.625 0.744 6.25 1 97.44 31 THR B C 1
ATOM 1526 O O . THR B 1 31 ? 13.555 0.067 5.82 1 97.44 31 THR B O 1
ATOM 1529 N N . ASN B 1 32 ? 11.484 0.867 5.621 1 97.75 32 ASN B N 1
ATOM 1530 C CA . ASN B 1 32 ? 11.203 -0.122 4.586 1 97.75 32 ASN B CA 1
ATOM 1531 C C . ASN B 1 32 ? 11.016 0.534 3.223 1 97.75 32 ASN B C 1
ATOM 1533 O O . ASN B 1 32 ? 11.117 -0.129 2.189 1 97.75 32 ASN B O 1
ATOM 1537 N N . LEU B 1 33 ? 10.734 1.828 3.168 1 98.12 33 LEU B N 1
ATOM 1538 C CA . LEU B 1 33 ? 10.391 2.436 1.888 1 98.12 33 LEU B CA 1
ATOM 1539 C C . LEU B 1 33 ? 11.445 3.451 1.464 1 98.12 33 LEU B C 1
ATOM 1541 O O . LEU B 1 33 ? 11.836 3.492 0.296 1 98.12 33 LEU B O 1
ATOM 1545 N N . TYR B 1 34 ? 11.938 4.207 2.385 1 98.12 34 TYR B N 1
ATOM 1546 C CA . TYR B 1 34 ? 12.852 5.305 2.105 1 98.12 34 TYR B CA 1
ATOM 1547 C C . TYR B 1 34 ? 14.18 4.785 1.561 1 98.12 34 TYR B C 1
ATOM 1549 O O . TYR B 1 34 ? 14.695 3.766 2.031 1 98.12 34 TYR B O 1
ATOM 1557 N N . ARG B 1 35 ? 14.719 5.48 0.572 1 96.88 35 ARG B N 1
ATOM 1558 C CA . ARG B 1 35 ? 16.078 5.355 0.05 1 96.88 35 ARG B CA 1
ATOM 1559 C C . ARG B 1 35 ? 16.781 6.707 0.029 1 96.88 35 ARG B C 1
ATOM 1561 O O . ARG B 1 35 ? 16.125 7.746 -0.091 1 96.88 35 ARG B O 1
ATOM 1568 N N . GLN B 1 36 ? 18.016 6.586 0.117 1 96.19 36 GLN B N 1
ATOM 1569 C CA . GLN B 1 36 ? 18.781 7.828 0.058 1 96.19 36 GLN B CA 1
ATOM 1570 C C . GLN B 1 36 ? 18.438 8.625 -1.193 1 96.19 36 GLN B C 1
ATOM 1572 O O . GLN B 1 36 ? 18.422 8.086 -2.299 1 96.19 36 GLN B O 1
ATOM 1577 N N . GLY B 1 37 ? 18.109 9.836 -0.985 1 96.25 37 GLY B N 1
ATOM 1578 C CA . GLY B 1 37 ? 17.734 10.719 -2.086 1 96.25 37 GLY B CA 1
ATOM 1579 C C . GLY B 1 37 ? 16.25 10.969 -2.172 1 96.25 37 GLY B C 1
ATOM 1580 O O . GLY B 1 37 ? 15.812 11.906 -2.846 1 96.25 37 GLY B O 1
ATOM 1581 N N . ASP B 1 38 ? 15.5 10.219 -1.513 1 98.38 38 ASP B N 1
ATOM 1582 C CA . ASP B 1 38 ? 14.055 10.414 -1.479 1 98.38 38 ASP B CA 1
ATOM 1583 C C . ASP B 1 38 ? 13.68 11.648 -0.664 1 98.38 38 ASP B C 1
ATOM 1585 O O . ASP B 1 38 ? 14.484 12.133 0.137 1 98.38 38 ASP B O 1
ATOM 1589 N N . VAL B 1 39 ? 12.508 12.133 -0.914 1 98.75 39 VAL B N 1
ATOM 1590 C CA . VAL B 1 39 ? 11.922 13.188 -0.099 1 98.75 39 VAL B CA 1
ATOM 1591 C C . VAL B 1 39 ? 10.641 12.672 0.567 1 98.75 39 VAL B C 1
ATOM 1593 O O . VAL B 1 39 ? 9.773 12.109 -0.099 1 98.75 39 VAL B O 1
ATOM 1596 N N . VAL B 1 40 ? 10.586 12.859 1.816 1 98.81 40 VAL B N 1
ATOM 1597 C CA . VAL B 1 40 ? 9.414 12.445 2.576 1 98.81 40 VAL B CA 1
ATOM 1598 C C . VAL B 1 40 ? 8.477 13.633 2.773 1 98.81 40 VAL B C 1
ATOM 1600 O O . VAL B 1 40 ? 8.898 14.695 3.24 1 98.81 40 VAL B O 1
ATOM 1603 N N . HIS B 1 41 ? 7.246 13.477 2.389 1 98.81 41 HIS B N 1
ATOM 1604 C CA . HIS B 1 41 ? 6.211 14.484 2.582 1 98.81 41 HIS B CA 1
ATOM 1605 C C . HIS B 1 41 ? 5.25 14.078 3.695 1 98.81 41 HIS B C 1
ATOM 1607 O O . HIS B 1 41 ? 4.617 13.023 3.621 1 98.81 41 HIS B O 1
ATOM 1613 N N . ILE B 1 42 ? 5.145 14.906 4.691 1 98.62 42 ILE B N 1
ATOM 1614 C CA . ILE B 1 42 ? 4.215 14.688 5.793 1 98.62 42 ILE B CA 1
ATOM 1615 C C . ILE B 1 42 ? 2.961 15.531 5.586 1 98.62 42 ILE B C 1
ATOM 1617 O O . ILE B 1 42 ? 3.041 16.75 5.469 1 98.62 42 ILE B O 1
ATOM 1621 N N . LEU B 1 43 ? 1.867 14.883 5.523 1 97.94 43 LEU B N 1
ATOM 1622 C CA . LEU B 1 43 ? 0.588 15.562 5.367 1 97.94 43 LEU B CA 1
ATOM 1623 C C . LEU B 1 43 ? -0.29 15.359 6.598 1 97.94 43 LEU B C 1
ATOM 1625 O O . LEU B 1 43 ? -0.528 14.227 7.012 1 97.94 43 LEU B O 1
ATOM 1629 N N . HIS B 1 44 ? -0.724 16.375 7.191 1 96.25 44 HIS B N 1
ATOM 1630 C CA . HIS B 1 44 ? -1.698 16.375 8.273 1 96.25 44 HIS B CA 1
ATOM 1631 C C . HIS B 1 44 ? -2.896 17.25 7.941 1 96.25 44 HIS B C 1
ATOM 1633 O O . HIS B 1 44 ? -2.732 18.406 7.562 1 96.25 44 HIS B O 1
ATOM 1639 N N . VAL B 1 45 ? -4.023 16.672 8.062 1 93.5 45 VAL B N 1
ATOM 1640 C CA . VAL B 1 45 ? -5.254 17.406 7.785 1 93.5 45 VAL B CA 1
ATOM 1641 C C . VAL B 1 45 ? -5.988 17.703 9.094 1 93.5 45 VAL B C 1
ATOM 1643 O O . VAL B 1 45 ? -6.289 16.781 9.859 1 93.5 45 VAL B O 1
ATOM 1646 N N . ILE B 1 46 ? -6.227 18.938 9.375 1 86.62 46 ILE B N 1
ATOM 1647 C CA . ILE B 1 46 ? -6.992 19.375 10.539 1 86.62 46 ILE B CA 1
ATOM 1648 C C . ILE B 1 46 ? -8.484 19.359 10.211 1 86.62 46 ILE B C 1
ATOM 1650 O O . ILE B 1 46 ? -8.945 20.109 9.359 1 86.62 46 ILE B O 1
ATOM 1654 N N . ALA B 1 47 ? -9.172 18.375 10.773 1 71.81 47 ALA B N 1
ATOM 1655 C CA . ALA B 1 47 ? -10.609 18.297 10.531 1 71.81 47 ALA B CA 1
ATOM 1656 C C . ALA B 1 47 ? -11.344 19.406 11.281 1 71.81 47 ALA B C 1
ATOM 1658 O O . ALA B 1 47 ? -10.953 19.797 12.375 1 71.81 47 ALA B O 1
ATOM 1659 N N . PRO B 1 48 ? -12.297 20.031 10.625 1 63.25 48 PRO B N 1
ATOM 1660 C CA . PRO B 1 48 ? -13.039 21.094 11.305 1 63.25 48 PRO B CA 1
ATOM 1661 C C . PRO B 1 48 ? -13.75 20.609 12.562 1 63.25 48 PRO B C 1
ATOM 1663 O O . PRO B 1 48 ? -14.172 19.453 12.633 1 63.25 48 PRO B O 1
ATOM 1666 N N . SER B 1 49 ? -13.32 21.062 13.656 1 53.59 49 SER B N 1
ATOM 1667 C CA . SER B 1 49 ? -14.016 20.781 14.906 1 53.59 49 SER B CA 1
ATOM 1668 C C . SER B 1 49 ? -15.523 20.922 14.75 1 53.59 49 SER B C 1
ATOM 1670 O O . SER B 1 49 ? -16.016 21.906 14.203 1 53.59 49 SER B O 1
ATOM 1672 N N . ARG B 1 50 ? -16.219 19.812 14.32 1 50.5 50 ARG B N 1
ATOM 1673 C CA . ARG B 1 50 ? -17.672 19.938 14.398 1 50.5 50 ARG B CA 1
ATOM 1674 C C . ARG B 1 50 ? -18.109 20.328 15.812 1 50.5 50 ARG B C 1
ATOM 1676 O O . ARG B 1 50 ? -18.125 19.484 16.703 1 50.5 50 ARG B O 1
ATOM 1683 N N . ARG B 1 51 ? -17.641 21.328 16.375 1 44.75 51 ARG B N 1
ATOM 1684 C CA . ARG B 1 51 ? -18.297 21.562 17.656 1 44.75 51 ARG B CA 1
ATOM 1685 C C . ARG B 1 51 ? -19.797 21.719 17.484 1 44.75 51 ARG B C 1
ATOM 1687 O O . ARG B 1 51 ? -20.266 22.625 16.781 1 44.75 51 ARG B O 1
ATOM 1694 N N . LEU B 1 52 ? -20.391 20.531 17.516 1 42.47 52 LEU B N 1
ATOM 1695 C CA . LEU B 1 52 ? -21.812 20.672 17.719 1 42.47 52 LEU B CA 1
ATOM 1696 C C . LEU B 1 52 ? -22.109 21.469 18.984 1 42.47 52 LEU B C 1
ATOM 1698 O O . LEU B 1 52 ? -21.719 21.047 20.078 1 42.47 52 LEU B O 1
ATOM 1702 N N . VAL B 1 53 ? -22.109 22.781 19 1 41.56 53 VAL B N 1
ATOM 1703 C CA . VAL B 1 53 ? -22.609 23.484 20.188 1 41.56 53 VAL B CA 1
ATOM 1704 C C . VAL B 1 53 ? -24.109 23.281 20.312 1 41.56 53 VAL B C 1
ATOM 1706 O O . VAL B 1 53 ? -24.875 23.656 19.406 1 41.56 53 VAL B O 1
ATOM 1709 N N . VAL B 1 54 ? -24.469 22.297 21 1 44 54 VAL B N 1
ATOM 1710 C CA . VAL B 1 54 ? -25.875 22.156 21.359 1 44 54 VAL B CA 1
ATOM 1711 C C . VAL B 1 54 ? -26.234 23.219 22.391 1 44 54 VAL B C 1
ATOM 1713 O O . VAL B 1 54 ? -25.703 23.25 23.5 1 44 54 VAL B O 1
ATOM 1716 N N . THR B 1 55 ? -26.547 24.469 21.984 1 45.22 55 THR B N 1
ATOM 1717 C CA . THR B 1 55 ? -27.156 25.344 22.984 1 45.22 55 THR B CA 1
ATOM 1718 C C . THR B 1 55 ? -28.562 24.859 23.344 1 45.22 55 THR B C 1
ATOM 1720 O O . THR B 1 55 ? -29.297 24.391 22.469 1 45.22 55 THR B O 1
ATOM 1723 N N . PRO B 1 56 ? -28.781 24.484 24.562 1 47.44 56 PRO B N 1
ATOM 1724 C CA . PRO B 1 56 ? -30.094 24 25 1 47.44 56 PRO B CA 1
ATOM 1725 C C . PRO B 1 56 ? -31.234 24.672 24.234 1 47.44 56 PRO B C 1
ATOM 1727 O O . PRO B 1 56 ? -32.25 24.031 23.969 1 47.44 56 PRO B O 1
ATOM 1730 N N . ASP B 1 57 ? -31.375 26.062 24.469 1 44.75 57 ASP B N 1
ATOM 1731 C CA . ASP B 1 57 ? -32.625 26.672 24.047 1 44.75 57 ASP B CA 1
ATOM 1732 C C . ASP B 1 57 ? -32.781 26.609 22.516 1 44.75 57 ASP B C 1
ATOM 1734 O O . ASP B 1 57 ? -33.875 26.516 22 1 44.75 57 ASP B O 1
ATOM 1738 N N . MET B 1 58 ? -32 27.625 21.797 1 43.88 58 MET B N 1
ATOM 1739 C CA . MET B 1 58 ? -32.344 27.906 20.406 1 43.88 58 MET B CA 1
ATOM 1740 C C . MET B 1 58 ? -31.75 26.828 19.484 1 43.88 58 MET B C 1
ATOM 1742 O O . MET B 1 58 ? -30.641 26.328 19.719 1 43.88 58 MET B O 1
ATOM 1746 N N . GLY B 1 59 ? -32.531 25.859 18.891 1 42.5 59 GLY B N 1
ATOM 1747 C CA . GLY B 1 59 ? -32.438 24.875 17.828 1 42.5 59 GLY B CA 1
ATOM 1748 C C . GLY B 1 59 ? -31.266 25.094 16.891 1 42.5 59 GLY B C 1
ATOM 1749 O O . GLY B 1 59 ? -31.203 24.5 15.812 1 42.5 59 GLY B O 1
ATOM 1750 N N . LEU B 1 60 ? -30.781 26.359 16.812 1 42.59 60 LEU B N 1
ATOM 1751 C CA . LEU B 1 60 ? -29.906 26.594 15.672 1 42.59 60 LEU B CA 1
ATOM 1752 C C . LEU B 1 60 ? -28.562 25.891 15.867 1 42.59 60 LEU B C 1
ATOM 1754 O O . LEU B 1 60 ? -27.891 26.094 16.875 1 42.59 60 LEU B O 1
ATOM 1758 N N . GLU B 1 61 ? -28.438 24.719 15.508 1 45.34 61 GLU B N 1
ATOM 1759 C CA . GLU B 1 61 ? -27.188 23.969 15.344 1 45.34 61 GLU B CA 1
ATOM 1760 C C . GLU B 1 61 ? -26.188 24.766 14.492 1 45.34 61 GLU B C 1
ATOM 1762 O O . GLU B 1 61 ? -26.391 24.922 13.281 1 45.34 61 GLU B O 1
ATOM 1767 N N . GLY B 1 62 ? -25.859 26.031 14.914 1 44.28 62 GLY B N 1
ATOM 1768 C CA . GLY B 1 62 ? -24.906 26.719 14.055 1 44.28 62 GLY B CA 1
ATOM 1769 C C . GLY B 1 62 ? -23.5 26.203 14.203 1 44.28 62 GLY B C 1
ATOM 1770 O O . GLY B 1 62 ? -23.156 25.594 15.227 1 44.28 62 GLY B O 1
ATOM 1771 N N . VAL B 1 63 ? -22.875 25.656 13.148 1 47.59 63 VAL B N 1
ATOM 1772 C CA . VAL B 1 63 ? -21.453 25.391 13.062 1 47.59 63 VAL B CA 1
ATOM 1773 C C . VAL B 1 63 ? -20.672 26.625 13.5 1 47.59 63 VAL B C 1
ATOM 1775 O O . VAL B 1 63 ? -20.812 27.703 12.922 1 47.59 63 VAL B O 1
ATOM 1778 N N . ILE B 1 64 ? -20.438 26.844 14.742 1 48.38 64 ILE B N 1
ATOM 1779 C CA . ILE B 1 64 ? -19.609 27.969 15.133 1 48.38 64 ILE B CA 1
ATOM 1780 C C . ILE B 1 64 ? -18.188 27.797 14.57 1 48.38 64 ILE B C 1
ATOM 1782 O O . ILE B 1 64 ? -17.531 26.781 14.844 1 48.38 64 ILE B O 1
ATOM 1786 N N . GLU B 1 65 ? -17.984 28.375 13.398 1 54.19 65 GLU B N 1
ATOM 1787 C CA . GLU B 1 65 ? -16.609 28.5 12.891 1 54.19 65 GLU B CA 1
ATOM 1788 C C . GLU B 1 65 ? -15.633 28.797 14.023 1 54.19 65 GLU B C 1
ATOM 1790 O O . GLU B 1 65 ? -15.922 29.578 14.922 1 54.19 65 GLU B O 1
ATOM 1795 N N . ASP B 1 66 ? -14.797 27.875 14.266 1 60.41 66 ASP B N 1
ATOM 1796 C CA . ASP B 1 66 ? -13.781 28.172 15.281 1 60.41 66 ASP B CA 1
ATOM 1797 C C . ASP B 1 66 ? -13.273 29.609 15.141 1 60.41 66 ASP B C 1
ATOM 1799 O O . ASP B 1 66 ? -13.062 30.094 14.031 1 60.41 66 ASP B O 1
ATOM 1803 N N . ASP B 1 67 ? -13.445 30.359 16.172 1 68.75 67 ASP B N 1
ATOM 1804 C CA . ASP B 1 67 ? -12.828 31.688 16.172 1 68.75 67 ASP B CA 1
ATOM 1805 C C . ASP B 1 67 ? -11.344 31.594 15.812 1 68.75 67 ASP B C 1
ATOM 1807 O O . ASP B 1 67 ? -10.75 30.516 15.852 1 68.75 67 ASP B O 1
ATOM 1811 N N . GLU B 1 68 ? -10.852 32.594 15.117 1 76.44 68 GLU B N 1
ATOM 1812 C CA . GLU B 1 68 ? -9.484 32.719 14.609 1 76.44 68 GLU B CA 1
ATOM 1813 C C . GLU B 1 68 ? -8.469 32.219 15.641 1 76.44 68 GLU B C 1
ATOM 1815 O O . GLU B 1 68 ? -7.457 31.625 15.297 1 76.44 68 GLU B O 1
ATOM 1820 N N . GLU B 1 69 ? -8.844 32.469 16.906 1 78.38 69 GLU B N 1
ATOM 1821 C CA . GLU B 1 69 ? -7.918 32.094 17.969 1 78.38 69 GLU B CA 1
ATOM 1822 C C . GLU B 1 69 ? -7.875 30.562 18.109 1 78.38 69 GLU B C 1
ATOM 1824 O O . GLU B 1 69 ? -6.801 29.984 18.281 1 78.38 69 GLU B O 1
ATOM 1829 N N . THR B 1 70 ? -9.016 30 18.047 1 78.5 70 THR B N 1
ATOM 1830 C CA . THR B 1 70 ? -9.086 28.547 18.156 1 78.5 70 THR B CA 1
ATOM 1831 C C . THR B 1 70 ? -8.383 27.875 16.969 1 78.5 70 THR B C 1
ATOM 1833 O O . THR B 1 70 ? -7.648 26.906 17.141 1 78.5 70 THR B O 1
ATOM 1836 N N . LYS B 1 71 ? -8.578 28.484 15.891 1 78.44 71 LYS B N 1
ATOM 1837 C CA . LYS B 1 71 ? -7.938 27.984 14.688 1 78.44 71 LYS B CA 1
ATOM 1838 C C . LYS B 1 71 ? -6.418 28.031 14.812 1 78.44 71 LYS B C 1
ATOM 1840 O O . LYS B 1 71 ? -5.727 27.062 14.445 1 78.44 71 LYS B O 1
ATOM 1845 N N . ARG B 1 72 ? -5.965 29.125 15.289 1 84.06 72 ARG B N 1
ATOM 1846 C CA . ARG B 1 72 ? -4.523 29.297 15.461 1 84.06 72 ARG B CA 1
ATOM 1847 C C . ARG B 1 72 ? -3.969 28.281 16.453 1 84.06 72 ARG B C 1
ATOM 1849 O O . ARG B 1 72 ? -2.902 27.703 16.234 1 84.06 72 ARG B O 1
ATOM 1856 N N . LYS B 1 73 ? -4.711 28.062 17.484 1 85.75 73 LYS B N 1
ATOM 1857 C CA . LYS B 1 73 ? -4.254 27.141 18.516 1 85.75 73 LYS B CA 1
ATOM 1858 C C . LYS B 1 73 ? -4.188 25.703 17.969 1 85.75 73 LYS B C 1
ATOM 1860 O O . LYS B 1 73 ? -3.258 24.969 18.297 1 85.75 73 LYS B O 1
ATOM 1865 N N . VAL B 1 74 ? -5.121 25.406 17.172 1 85.38 74 VAL B N 1
ATOM 1866 C CA . VAL B 1 74 ? -5.172 24.062 16.609 1 85.38 74 VAL B CA 1
ATOM 1867 C C . VAL B 1 74 ? -4.012 23.875 15.633 1 85.38 74 VAL B C 1
ATOM 1869 O O . VAL B 1 74 ? -3.373 22.812 15.625 1 85.38 74 VAL B O 1
ATOM 1872 N N . GLU B 1 75 ? -3.76 24.844 14.906 1 88.5 75 GLU B N 1
ATOM 1873 C CA . GLU B 1 75 ? -2.648 24.781 13.961 1 88.5 75 GLU B CA 1
ATOM 1874 C C . GLU B 1 75 ? -1.31 24.688 14.688 1 88.5 75 GLU B C 1
ATOM 1876 O O . GLU B 1 75 ? -0.421 23.938 14.266 1 88.5 75 GLU B O 1
ATOM 1881 N N . GLU B 1 76 ? -1.193 25.516 15.688 1 91.62 76 GLU B N 1
ATOM 1882 C CA . GLU B 1 76 ? 0.036 25.5 16.469 1 91.62 76 GLU B CA 1
ATOM 1883 C C . GLU B 1 76 ? 0.26 24.125 17.109 1 91.62 76 GLU B C 1
ATOM 1885 O O . GLU B 1 76 ? 1.388 23.625 17.141 1 91.62 76 GLU B O 1
ATOM 1890 N N . HIS B 1 77 ? -0.786 23.578 17.578 1 92.38 77 HIS B N 1
ATOM 1891 C CA . HIS B 1 77 ? -0.698 22.25 18.156 1 92.38 77 HIS B CA 1
ATOM 1892 C C . HIS B 1 77 ? -0.253 21.219 17.109 1 92.38 77 HIS B C 1
ATOM 1894 O O . HIS B 1 77 ? 0.602 20.375 17.391 1 92.38 77 HIS B O 1
ATOM 1900 N N . ALA B 1 78 ? -0.806 21.359 15.945 1 92.88 78 ALA B N 1
ATOM 1901 C CA . ALA B 1 78 ? -0.439 20.453 14.852 1 92.88 78 ALA B CA 1
ATOM 1902 C C . ALA B 1 78 ? 1.037 20.609 14.492 1 92.88 78 ALA B C 1
ATOM 1904 O O . ALA B 1 78 ? 1.743 19.609 14.32 1 92.88 78 ALA B O 1
ATOM 1905 N N . GLN B 1 79 ? 1.464 21.797 14.422 1 94.94 79 GLN B N 1
ATOM 1906 C CA . GLN B 1 79 ? 2.863 22.062 14.109 1 94.94 79 GLN B CA 1
ATOM 1907 C C . GLN B 1 79 ? 3.789 21.484 15.172 1 94.94 79 GLN B C 1
ATOM 1909 O O . GLN B 1 79 ? 4.836 20.922 14.844 1 94.94 79 GLN B O 1
ATOM 1914 N N . GLU B 1 80 ? 3.344 21.578 16.359 1 95.81 80 GLU B N 1
ATOM 1915 C CA . GLU B 1 80 ? 4.176 21.109 17.469 1 95.81 80 GLU B CA 1
ATOM 1916 C C . GLU B 1 80 ? 4.324 19.594 17.453 1 95.81 80 GLU B C 1
ATOM 1918 O O . GLU B 1 80 ? 5.438 19.078 17.547 1 95.81 80 GLU B O 1
ATOM 1923 N N . PHE B 1 81 ? 3.213 18.844 17.375 1 95.31 81 PHE B N 1
ATOM 1924 C CA . PHE B 1 81 ? 3.373 17.391 17.438 1 95.31 81 PHE B CA 1
ATOM 1925 C C . PHE B 1 81 ? 4.105 16.875 16.203 1 95.31 81 PHE B C 1
ATOM 1927 O O . PHE B 1 81 ? 4.871 15.914 16.297 1 95.31 81 PHE B O 1
ATOM 1934 N N . ILE B 1 82 ? 3.928 17.547 15.016 1 97.44 82 ILE B N 1
ATOM 1935 C CA . ILE B 1 82 ? 4.617 17.125 13.805 1 97.44 82 ILE B CA 1
ATOM 1936 C C . ILE B 1 82 ? 6.117 17.359 13.953 1 97.44 82 ILE B C 1
ATOM 1938 O O . ILE B 1 82 ? 6.926 16.516 13.562 1 97.44 82 ILE B O 1
ATOM 1942 N N . ARG B 1 83 ? 6.445 18.516 14.477 1 97.75 83 ARG B N 1
ATOM 1943 C CA . ARG B 1 83 ? 7.855 18.828 14.703 1 97.75 83 ARG B CA 1
ATOM 1944 C C . ARG B 1 83 ? 8.5 17.828 15.641 1 97.75 83 ARG B C 1
ATOM 1946 O O . ARG B 1 83 ? 9.555 17.266 15.328 1 97.75 83 ARG B O 1
ATOM 1953 N N . GLU B 1 84 ? 7.855 17.547 16.703 1 97.62 84 GLU B N 1
ATOM 1954 C CA . GLU B 1 84 ? 8.43 16.703 17.75 1 97.62 84 GLU B CA 1
ATOM 1955 C C . GLU B 1 84 ? 8.469 15.242 17.328 1 97.62 84 GLU B C 1
ATOM 1957 O O . GLU B 1 84 ? 9.438 14.531 17.609 1 97.62 84 GLU B O 1
ATOM 1962 N N . ARG B 1 85 ? 7.461 14.859 16.656 1 97.62 85 ARG B N 1
ATOM 1963 C CA . ARG B 1 85 ? 7.316 13.43 16.438 1 97.62 85 ARG B CA 1
ATOM 1964 C C . ARG B 1 85 ? 7.953 13.016 15.109 1 97.62 85 ARG B C 1
ATOM 1966 O O . ARG B 1 85 ? 8.375 11.867 14.945 1 97.62 85 ARG B O 1
ATOM 1973 N N . PHE B 1 86 ? 8.07 13.969 14.125 1 98.44 86 PHE B N 1
ATOM 1974 C CA . PHE B 1 86 ? 8.477 13.523 12.797 1 98.44 86 PHE B CA 1
ATOM 1975 C C . PHE B 1 86 ? 9.625 14.367 12.266 1 98.44 86 PHE B C 1
ATOM 1977 O O . PHE B 1 86 ? 10.664 13.836 11.875 1 98.44 86 PHE B O 1
ATOM 1984 N N . GLU B 1 87 ? 9.523 15.703 12.336 1 98.56 87 GLU B N 1
ATOM 1985 C CA . GLU B 1 87 ? 10.547 16.562 11.734 1 98.56 87 GLU B CA 1
ATOM 1986 C C . GLU B 1 87 ? 11.898 16.344 12.406 1 98.56 87 GLU B C 1
ATOM 1988 O O . GLU B 1 87 ? 12.922 16.219 11.719 1 98.56 87 GLU B O 1
ATOM 1993 N N . LYS B 1 88 ? 11.938 16.344 13.648 1 98.5 88 LYS B N 1
ATOM 1994 C CA . LYS B 1 88 ? 13.195 16.172 14.375 1 98.5 88 LYS B CA 1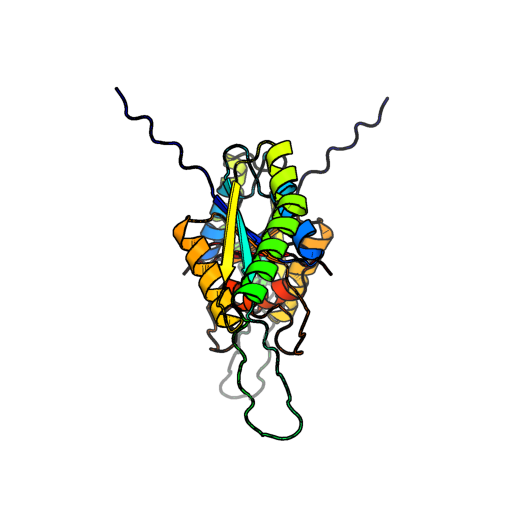
ATOM 1995 C C . LYS B 1 88 ? 13.859 14.852 14.016 1 98.5 88 LYS B C 1
ATOM 1997 O O . LYS B 1 88 ? 15.086 14.797 13.859 1 98.5 88 LYS B O 1
ATOM 2002 N N . ARG B 1 89 ? 13.078 13.859 13.93 1 98.38 89 ARG B N 1
ATOM 2003 C CA . ARG B 1 89 ? 13.609 12.547 13.578 1 98.38 89 ARG B CA 1
ATOM 2004 C C . ARG B 1 89 ? 14.156 12.539 12.148 1 98.38 89 ARG B C 1
ATOM 2006 O O . ARG B 1 89 ? 15.219 11.977 11.883 1 98.38 89 ARG B O 1
ATOM 2013 N N . LEU B 1 90 ? 13.422 13.18 11.281 1 98.69 90 LEU B N 1
ATOM 2014 C CA . LEU B 1 90 ? 13.867 13.258 9.891 1 98.69 90 LEU B CA 1
ATOM 2015 C C . LEU B 1 90 ? 15.156 14.062 9.781 1 98.69 90 LEU B C 1
ATOM 2017 O O . LEU B 1 90 ? 16.047 13.703 9 1 98.69 90 LEU B O 1
ATOM 2021 N N . GLU B 1 91 ? 15.25 15.141 10.539 1 98.5 91 GLU B N 1
ATOM 2022 C CA . GLU B 1 91 ? 16.453 15.969 10.555 1 98.5 91 GLU B CA 1
ATOM 2023 C C . GLU B 1 91 ? 17.641 15.188 11.102 1 98.5 91 GLU B C 1
ATOM 2025 O O . GLU B 1 91 ? 18.75 15.25 10.547 1 98.5 91 GLU B O 1
ATOM 2030 N N . THR B 1 92 ? 17.375 14.398 12.117 1 98.12 92 THR B N 1
ATOM 2031 C CA . THR B 1 92 ? 18.422 13.57 12.711 1 98.12 92 THR B CA 1
ATOM 2032 C C . THR B 1 92 ? 18.922 12.539 11.711 1 98.12 92 THR B C 1
ATOM 2034 O O . THR B 1 92 ? 20.125 12.281 11.625 1 98.12 92 THR B O 1
ATOM 2037 N N . LEU B 1 93 ? 18.047 12.055 10.938 1 98 93 LEU B N 1
ATOM 2038 C CA . LEU B 1 93 ? 18.391 11.031 9.961 1 98 93 LEU B CA 1
ATOM 2039 C C . LEU B 1 93 ? 18.859 11.656 8.656 1 98 93 LEU B C 1
ATOM 2041 O O . LEU B 1 93 ? 19.25 10.945 7.727 1 98 93 LEU B O 1
ATOM 2045 N N . ARG B 1 94 ? 18.766 12.953 8.578 1 98.25 94 ARG B N 1
ATOM 2046 C CA . ARG B 1 94 ? 19.156 13.711 7.395 1 98.25 94 ARG B CA 1
ATOM 2047 C C . ARG B 1 94 ? 18.312 13.312 6.188 1 98.25 94 ARG B C 1
ATOM 2049 O O . ARG B 1 94 ? 18.844 13.156 5.082 1 98.25 94 ARG B O 1
ATOM 2056 N N . ILE B 1 95 ? 17.094 13.094 6.438 1 98.56 95 ILE B N 1
ATOM 2057 C CA . ILE B 1 95 ? 16.141 12.789 5.375 1 98.56 95 ILE B CA 1
ATOM 2058 C C . ILE B 1 95 ? 15.43 14.07 4.93 1 98.56 95 ILE B C 1
ATOM 2060 O O . ILE B 1 95 ? 14.797 14.75 5.742 1 98.56 95 ILE B O 1
ATOM 2064 N N . PRO B 1 96 ? 15.617 14.398 3.652 1 98.62 96 PRO B N 1
ATOM 2065 C CA . PRO B 1 96 ? 14.844 15.539 3.156 1 98.62 96 PRO B CA 1
ATOM 2066 C C . PRO B 1 96 ? 13.336 15.359 3.332 1 98.62 96 PRO B C 1
ATOM 2068 O O . PRO B 1 96 ? 12.82 14.258 3.135 1 98.62 96 PRO B O 1
ATOM 2071 N N . TYR B 1 97 ? 12.688 16.484 3.764 1 98.62 97 TYR B N 1
ATOM 2072 C CA . TYR B 1 97 ? 11.258 16.344 4.016 1 98.62 97 TYR B CA 1
ATOM 2073 C C . TYR B 1 97 ? 10.531 17.672 3.775 1 98.62 97 TYR B C 1
ATOM 2075 O O . TYR B 1 97 ? 11.164 18.719 3.676 1 98.62 97 TYR B O 1
ATOM 2083 N N . GLN B 1 98 ? 9.25 17.547 3.559 1 98.56 98 GLN B N 1
ATOM 2084 C CA . GLN B 1 98 ? 8.305 18.656 3.527 1 98.56 98 GLN B CA 1
ATOM 2085 C C . GLN B 1 98 ? 7.082 18.359 4.387 1 98.56 98 GLN B C 1
ATOM 2087 O O . GLN B 1 98 ? 6.629 17.203 4.457 1 98.56 98 GLN B O 1
ATOM 2092 N N . VAL B 1 99 ? 6.582 19.391 5.012 1 98.19 99 VAL B N 1
ATOM 2093 C CA . VAL B 1 99 ? 5.406 19.234 5.863 1 98.19 99 VAL B CA 1
ATOM 2094 C C . VAL B 1 99 ? 4.266 20.094 5.324 1 98.19 99 VAL B C 1
ATOM 2096 O O . VAL B 1 99 ? 4.461 21.281 5.008 1 98.19 99 VAL B O 1
ATOM 2099 N N . ASP B 1 100 ? 3.156 19.469 5.207 1 96.56 100 ASP B N 1
ATOM 2100 C CA . ASP B 1 100 ? 1.94 20.156 4.793 1 96.56 100 ASP B CA 1
ATOM 2101 C C . ASP B 1 100 ? 0.821 19.953 5.816 1 96.56 100 ASP B C 1
ATOM 2103 O O . ASP B 1 100 ? 0.391 18.828 6.059 1 96.56 100 ASP B O 1
ATOM 2107 N N . ILE B 1 101 ? 0.387 21 6.422 1 94.62 101 ILE B N 1
ATOM 2108 C CA . ILE B 1 101 ? -0.76 21 7.32 1 94.62 101 ILE B CA 1
ATOM 2109 C C . ILE B 1 101 ? -1.931 21.719 6.656 1 94.62 101 ILE B C 1
ATOM 2111 O O . ILE B 1 101 ? -1.833 22.906 6.332 1 94.62 101 ILE B O 1
ATOM 2115 N N . VAL B 1 102 ? -2.971 21.047 6.453 1 92.69 102 VAL B N 1
ATOM 2116 C CA . VAL B 1 102 ? -4.094 21.594 5.707 1 92.69 102 VAL B CA 1
ATOM 2117 C C . VAL B 1 102 ? -5.328 21.672 6.602 1 92.69 102 VAL B C 1
ATOM 2119 O O . VAL B 1 102 ? -5.605 20.734 7.359 1 92.69 102 VAL B O 1
ATOM 2122 N N . ARG B 1 103 ? -6.059 22.75 6.418 1 85.56 103 ARG B N 1
ATOM 2123 C CA . ARG B 1 103 ? -7.312 22.969 7.137 1 85.56 103 ARG B CA 1
ATOM 2124 C C . ARG B 1 103 ? -8.5 22.969 6.18 1 85.56 103 ARG B C 1
ATOM 2126 O O . ARG B 1 103 ? -8.336 23.203 4.98 1 85.56 103 ARG B O 1
ATOM 2133 N N . GLY B 1 104 ? -9.656 22.688 6.773 1 73.88 104 GLY B N 1
ATOM 2134 C CA . GLY B 1 104 ? -10.875 23.031 6.055 1 73.88 104 GLY B CA 1
ATOM 2135 C C . GLY B 1 104 ? -11.531 21.828 5.402 1 73.88 104 GLY B C 1
ATOM 2136 O O . GLY B 1 104 ? -12.531 21.953 4.691 1 73.88 104 GLY B O 1
ATOM 2137 N N . CYS B 1 105 ? -10.93 20.703 5.582 1 72.31 105 CYS B N 1
ATOM 2138 C CA . CYS B 1 105 ? -11.633 19.547 5.066 1 72.31 105 CYS B CA 1
ATOM 2139 C C . CYS B 1 105 ? -12.766 19.125 5.996 1 72.31 105 CYS B C 1
ATOM 2141 O O . CYS B 1 105 ? -12.547 18.891 7.184 1 72.31 105 CYS B O 1
ATOM 2143 N N . VAL B 1 106 ? -13.945 19.094 5.445 1 73.06 106 VAL B N 1
ATOM 2144 C CA . VAL B 1 106 ? -15.133 19.016 6.289 1 73.06 106 VAL B CA 1
ATOM 2145 C C . VAL B 1 106 ? -15.578 17.562 6.414 1 73.06 106 VAL B C 1
ATOM 2147 O O . VAL B 1 106 ? -16.375 17.219 7.285 1 73.06 106 VAL B O 1
ATOM 2150 N N . ASP B 1 107 ? -15.141 16.812 5.449 1 78.88 107 ASP B N 1
ATOM 21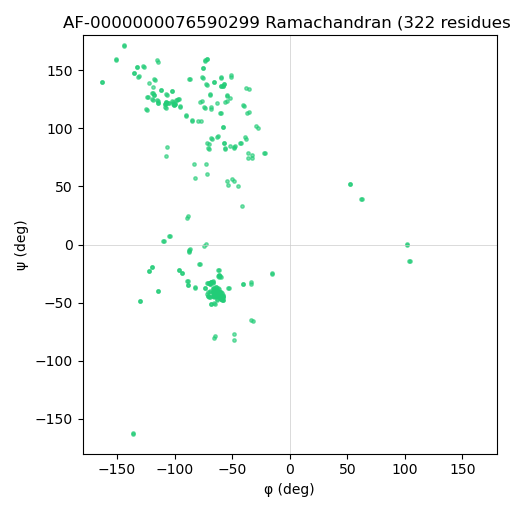51 C CA . ASP B 1 107 ? -15.531 15.406 5.527 1 78.88 107 ASP B CA 1
ATOM 2152 C C . ASP B 1 107 ? -14.406 14.492 5.031 1 78.88 107 ASP B C 1
ATOM 2154 O O . ASP B 1 107 ? -13.438 14.969 4.441 1 78.88 107 ASP B O 1
ATOM 2158 N N . ASN B 1 108 ? -14.609 13.25 5.242 1 79.62 108 ASN B N 1
ATOM 2159 C CA . ASN B 1 108 ? -13.57 12.266 4.965 1 79.62 108 ASN B CA 1
ATOM 2160 C C . ASN B 1 108 ? -13.32 12.117 3.465 1 79.62 108 ASN B C 1
ATOM 2162 O O . ASN B 1 108 ? -12.203 11.844 3.039 1 79.62 108 ASN B O 1
ATOM 2166 N N . ASP B 1 109 ? -14.328 12.258 2.699 1 83.19 109 ASP B N 1
ATOM 2167 C CA . ASP B 1 109 ? -14.148 12.195 1.253 1 83.19 109 ASP B CA 1
ATOM 2168 C C . ASP B 1 109 ? -13.266 13.336 0.756 1 83.19 109 ASP B C 1
ATOM 2170 O O . ASP B 1 109 ? -12.406 13.133 -0.103 1 83.19 109 ASP B O 1
ATOM 2174 N N . SER B 1 110 ? -13.531 14.469 1.394 1 89.62 110 SER B N 1
ATOM 2175 C CA . SER B 1 110 ? -12.711 15.617 1.021 1 89.62 110 SER B CA 1
ATOM 2176 C C . SER B 1 110 ? -11.266 15.43 1.465 1 89.62 110 SER B C 1
ATOM 2178 O O . SER B 1 110 ? -10.336 15.852 0.771 1 89.62 110 SER B O 1
ATOM 2180 N N . ILE B 1 111 ? -11.078 14.766 2.543 1 92.12 111 ILE B N 1
ATOM 2181 C CA . ILE B 1 111 ? -9.727 14.492 3.025 1 92.12 111 ILE B CA 1
ATOM 2182 C C . ILE B 1 111 ? -9.047 13.492 2.098 1 92.12 111 ILE B C 1
ATOM 2184 O O . ILE B 1 111 ? -7.895 13.688 1.697 1 92.12 111 ILE B O 1
ATOM 2188 N N . GLY B 1 112 ? -9.758 12.461 1.745 1 93.25 112 GLY B N 1
ATOM 2189 C CA . GLY B 1 112 ? -9.227 11.492 0.8 1 93.25 112 GLY B CA 1
ATOM 2190 C C . GLY B 1 112 ? -8.844 12.109 -0.532 1 93.25 112 GLY B C 1
ATOM 2191 O O . GLY B 1 112 ? -7.773 11.812 -1.072 1 93.25 112 GLY B O 1
ATOM 2192 N N . ALA B 1 113 ? -9.711 12.969 -1.014 1 95.31 113 ALA B N 1
ATOM 2193 C CA . ALA B 1 113 ? -9.438 13.648 -2.277 1 95.31 113 ALA B CA 1
ATOM 2194 C C . ALA B 1 113 ? -8.188 14.516 -2.176 1 95.31 113 ALA B C 1
ATOM 2196 O O . ALA B 1 113 ? -7.387 14.57 -3.109 1 95.31 113 ALA B O 1
ATOM 2197 N N . LEU B 1 114 ? -8.078 15.164 -1.083 1 95.94 114 LEU B N 1
ATOM 2198 C CA . LEU B 1 114 ? -6.898 15.992 -0.851 1 95.94 114 LEU B CA 1
ATOM 2199 C C . LEU B 1 114 ? -5.629 15.148 -0.856 1 95.94 114 LEU B C 1
ATOM 2201 O O . LEU B 1 114 ? -4.629 15.523 -1.471 1 95.94 114 LEU B O 1
ATOM 2205 N N . VAL B 1 115 ? -5.676 14.023 -0.207 1 96.88 115 VAL B N 1
ATOM 2206 C CA . VAL B 1 115 ? -4.535 13.109 -0.161 1 96.88 115 VAL B CA 1
ATOM 2207 C C . VAL B 1 115 ? -4.152 12.695 -1.578 1 96.88 115 VAL B C 1
ATOM 2209 O O . VAL B 1 115 ? -2.979 12.75 -1.953 1 96.88 115 VAL B O 1
ATOM 2212 N N . CYS B 1 116 ? -5.133 12.367 -2.355 1 97.38 116 CYS B N 1
ATOM 2213 C CA . CYS B 1 116 ? -4.891 11.93 -3.727 1 97.38 116 CYS B CA 1
ATOM 2214 C C . CYS B 1 116 ? -4.293 13.055 -4.559 1 97.38 116 CYS B C 1
ATOM 2216 O O . CYS B 1 116 ? -3.361 12.836 -5.332 1 97.38 116 CYS B O 1
ATOM 2218 N N . ARG B 1 117 ? -4.816 14.219 -4.391 1 97.62 117 ARG B N 1
ATOM 2219 C CA . ARG B 1 117 ? -4.32 15.375 -5.133 1 97.62 117 ARG B CA 1
ATOM 2220 C C . ARG B 1 117 ? -2.873 15.68 -4.77 1 97.62 117 ARG B C 1
ATOM 2222 O O . ARG B 1 117 ? -2.053 15.969 -5.645 1 97.62 117 ARG B O 1
ATOM 2229 N N . ARG B 1 118 ? -2.57 15.602 -3.504 1 97.75 118 ARG B N 1
ATOM 2230 C CA . ARG B 1 118 ? -1.204 15.859 -3.061 1 97.75 118 ARG B CA 1
ATOM 2231 C C . ARG B 1 118 ? -0.244 14.805 -3.604 1 97.75 118 ARG B C 1
ATOM 2233 O O . ARG B 1 118 ? 0.849 15.133 -4.066 1 97.75 118 ARG B O 1
ATOM 2240 N N . ALA B 1 119 ? -0.658 13.609 -3.533 1 98.44 119 ALA B N 1
ATOM 2241 C CA . ALA B 1 119 ? 0.162 12.516 -4.051 1 98.44 119 ALA B CA 1
ATOM 2242 C C . ALA B 1 119 ? 0.452 12.703 -5.535 1 98.44 119 ALA B C 1
ATOM 2244 O O . ALA B 1 119 ? 1.586 12.516 -5.98 1 98.44 119 ALA B O 1
ATOM 2245 N N . GLU B 1 120 ? -0.574 13.055 -6.238 1 97.88 120 GLU B N 1
ATOM 2246 C CA . GLU B 1 120 ? -0.432 13.273 -7.676 1 97.88 120 GLU B CA 1
ATOM 2247 C C . GLU B 1 120 ? 0.47 14.469 -7.969 1 97.88 120 GLU B C 1
ATOM 2249 O O . GLU B 1 120 ? 1.322 14.406 -8.859 1 97.88 120 GLU B O 1
ATOM 2254 N N . GLY B 1 121 ? 0.304 15.516 -7.25 1 97.94 121 GLY B N 1
ATOM 2255 C CA . GLY B 1 121 ? 1.061 16.734 -7.461 1 97.94 121 GLY B CA 1
ATOM 2256 C C . GLY B 1 121 ? 2.559 16.547 -7.312 1 97.94 121 GLY B C 1
ATOM 2257 O O . GLY B 1 121 ? 3.346 17.234 -7.969 1 97.94 121 GLY B O 1
ATOM 2258 N N . ILE B 1 122 ? 2.998 15.578 -6.5 1 97.69 122 ILE B N 1
ATOM 2259 C CA . ILE B 1 122 ? 4.426 15.375 -6.277 1 97.69 122 ILE B CA 1
ATOM 2260 C C . ILE B 1 122 ? 4.875 14.078 -6.953 1 97.69 122 ILE B C 1
ATOM 2262 O O . ILE B 1 122 ? 6.016 13.641 -6.77 1 97.69 122 ILE B O 1
ATOM 2266 N N . ASP B 1 123 ? 3.914 13.438 -7.656 1 97.44 123 ASP B N 1
ATOM 2267 C CA . ASP B 1 123 ? 4.199 12.141 -8.273 1 97.44 123 ASP B CA 1
ATOM 2268 C C . ASP B 1 123 ? 4.773 11.164 -7.258 1 97.44 123 ASP B C 1
ATOM 2270 O O . ASP B 1 123 ? 5.828 10.57 -7.488 1 97.44 123 ASP B O 1
ATOM 2274 N N . ALA B 1 124 ? 4.047 11.031 -6.148 1 98.44 124 ALA B N 1
ATOM 2275 C CA . ALA B 1 124 ? 4.512 10.172 -5.059 1 98.44 124 ALA B CA 1
ATOM 2276 C C . ALA B 1 124 ? 4.68 8.734 -5.523 1 98.44 124 ALA B C 1
ATOM 2278 O O . ALA B 1 124 ? 3.807 8.188 -6.207 1 98.44 124 ALA B O 1
ATOM 2279 N N . VAL B 1 125 ? 5.77 8.141 -5.109 1 98.19 125 VAL B N 1
ATOM 2280 C CA . VAL B 1 125 ? 5.969 6.738 -5.441 1 98.19 125 VAL B CA 1
ATOM 2281 C C . VAL B 1 125 ? 5.129 5.863 -4.512 1 98.19 125 VAL B C 1
ATOM 2283 O O . VAL B 1 125 ? 4.895 4.688 -4.805 1 98.19 125 VAL B O 1
ATOM 2286 N N . ALA B 1 126 ? 4.699 6.484 -3.422 1 98.62 126 ALA B N 1
ATOM 2287 C CA . ALA B 1 126 ? 3.816 5.789 -2.49 1 98.62 126 ALA B CA 1
ATOM 2288 C C . ALA B 1 126 ? 3.119 6.777 -1.556 1 98.62 126 ALA B C 1
ATOM 2290 O O . ALA B 1 126 ? 3.721 7.762 -1.124 1 98.62 126 ALA B O 1
ATOM 2291 N N . VAL B 1 127 ? 1.87 6.516 -1.312 1 98.62 127 VAL B N 1
ATOM 2292 C CA . VAL B 1 127 ? 1.125 7.109 -0.209 1 98.62 127 VAL B CA 1
ATOM 2293 C C . VAL B 1 127 ? 1.026 6.113 0.945 1 98.62 127 VAL B C 1
ATOM 2295 O O . VAL B 1 127 ? 0.485 5.02 0.783 1 98.62 127 VAL B O 1
ATOM 2298 N N . VAL B 1 128 ? 1.532 6.465 2.082 1 98.5 128 VAL B N 1
ATOM 2299 C CA . VAL B 1 128 ? 1.555 5.555 3.223 1 98.5 128 VAL B CA 1
ATOM 2300 C C . VAL B 1 128 ? 0.552 6.023 4.273 1 98.5 128 VAL B C 1
ATOM 2302 O O . VAL B 1 128 ? 0.646 7.145 4.777 1 98.5 128 VAL B O 1
ATOM 2305 N N . MET B 1 129 ? -0.367 5.129 4.539 1 95.88 129 MET B N 1
ATOM 2306 C CA . MET B 1 129 ? -1.471 5.465 5.434 1 95.88 129 MET B CA 1
ATOM 2307 C C . MET B 1 129 ? -1.723 4.34 6.434 1 95.88 129 MET B C 1
ATOM 2309 O O . MET B 1 129 ? -1.548 3.166 6.109 1 95.88 129 MET B O 1
ATOM 2313 N N . ALA B 1 130 ? -2.154 4.742 7.617 1 93.44 130 ALA B N 1
ATOM 2314 C CA . ALA B 1 130 ? -2.643 3.738 8.562 1 93.44 130 ALA B CA 1
ATOM 2315 C C . ALA B 1 130 ? -4.125 3.449 8.336 1 93.44 130 ALA B C 1
ATOM 2317 O O . ALA B 1 130 ? -4.895 4.352 7.996 1 93.44 130 ALA B O 1
ATOM 2318 N N . LYS B 1 131 ? -4.5 2.156 8.5 1 83.06 131 LYS B N 1
ATOM 2319 C CA . LYS B 1 131 ? -5.898 1.741 8.469 1 83.06 131 LYS B CA 1
ATOM 2320 C C . LYS B 1 131 ? -6.633 2.176 9.727 1 83.06 131 LYS B C 1
ATOM 2322 O O . LYS B 1 131 ? -6.223 1.835 10.844 1 83.06 131 LYS B O 1
ATOM 2327 N N . HIS B 1 132 ? -6.93 3.438 10.055 1 68.44 132 HIS B N 1
ATOM 2328 C CA . HIS B 1 132 ? -7.559 3.822 11.312 1 68.44 132 HIS B CA 1
ATOM 2329 C C . HIS B 1 132 ? -8.961 3.227 11.438 1 68.44 132 HIS B C 1
ATOM 2331 O O . HIS B 1 132 ? -9.695 3.162 10.445 1 68.44 132 HIS B O 1
ATOM 2337 N N . SER B 1 133 ? -9.203 2.41 12.539 1 55.25 133 SER B N 1
ATOM 2338 C CA . SER B 1 133 ? -10.539 1.878 12.773 1 55.25 133 SER B CA 1
ATOM 2339 C C . SER B 1 133 ? -11.375 2.836 13.609 1 55.25 133 SER B C 1
ATOM 2341 O O . SER B 1 133 ? -11.633 2.574 14.789 1 55.25 133 SER B O 1
ATOM 2343 N N . ARG B 1 134 ? -11.094 4.145 13.625 1 50.66 134 ARG B N 1
ATOM 2344 C CA . ARG B 1 134 ? -11.953 4.754 14.641 1 50.66 134 ARG B CA 1
ATOM 2345 C C . ARG B 1 134 ? -13.398 4.312 14.469 1 50.66 134 ARG B C 1
ATOM 2347 O O . ARG B 1 134 ? -14.078 4 15.453 1 50.66 134 ARG B O 1
ATOM 2354 N N . GLY B 1 135 ? -14.148 4.852 13.516 1 50.22 135 GLY B N 1
ATOM 2355 C CA . GLY B 1 135 ? -15.586 4.672 13.422 1 50.22 135 GLY B CA 1
ATOM 2356 C C . GLY B 1 135 ? -15.984 3.385 12.727 1 50.22 135 GLY B C 1
ATOM 2357 O O . GLY B 1 135 ? -15.688 3.193 11.547 1 50.22 135 GLY B O 1
ATOM 2358 N N . THR B 1 136 ? -15.695 2.365 13.453 1 48.03 136 THR B N 1
ATOM 2359 C CA . THR B 1 136 ? -15.875 0.979 13.039 1 48.03 136 THR B CA 1
ATOM 2360 C C . THR B 1 136 ? -17.188 0.803 12.297 1 48.03 136 THR B C 1
ATOM 2362 O O . THR B 1 136 ? -18.219 0.492 12.914 1 48.03 136 THR B O 1
ATOM 2365 N N . ILE B 1 137 ? -17.719 1.64 11.578 1 49.25 137 ILE B N 1
ATOM 2366 C CA . ILE B 1 137 ? -18.906 0.996 11.008 1 49.25 137 ILE B CA 1
ATOM 2367 C C . ILE B 1 137 ? -18.5 -0.306 10.32 1 49.25 137 ILE B C 1
ATOM 2369 O O . ILE B 1 137 ? -17.484 -0.353 9.617 1 49.25 137 ILE B O 1
ATOM 2373 N N . LYS B 1 138 ? -19.094 -1.359 10.742 1 49.44 138 LYS B N 1
ATOM 2374 C CA . LYS B 1 138 ? -18.922 -2.76 10.375 1 49.44 138 LYS B CA 1
ATOM 2375 C C . LYS B 1 138 ? -18.562 -2.898 8.898 1 49.44 138 LYS B C 1
ATOM 2377 O O . LYS B 1 138 ? -17.797 -3.793 8.516 1 49.44 138 LYS B O 1
ATOM 2382 N N . GLU B 1 139 ? -19.141 -1.979 8.148 1 50.06 139 GLU B N 1
ATOM 2383 C CA . GLU B 1 139 ? -19.062 -2.17 6.703 1 50.06 139 GLU B CA 1
ATOM 2384 C C . GLU B 1 139 ? -17.734 -1.681 6.148 1 50.06 139 GLU B C 1
ATOM 2386 O O . GLU B 1 139 ? -17.281 -2.141 5.098 1 50.06 139 GLU B O 1
ATOM 2391 N N . PHE B 1 140 ? -17.203 -0.577 6.711 1 54.56 140 PHE B N 1
ATOM 2392 C CA . PHE B 1 140 ? -15.938 -0.024 6.234 1 54.56 140 PHE B CA 1
ATOM 2393 C C . PHE B 1 140 ? -14.82 -0.28 7.238 1 54.56 140 PHE B C 1
ATOM 2395 O O . PHE B 1 140 ? -14.625 0.5 8.172 1 54.56 140 PHE B O 1
ATOM 2402 N N . PHE B 1 141 ? -14.383 -1.419 7.25 1 64.38 141 PHE B N 1
ATOM 2403 C CA . PHE B 1 141 ? -13.414 -1.931 8.211 1 64.38 141 PHE B CA 1
ATOM 2404 C C . PHE B 1 141 ? -12.031 -1.354 7.938 1 64.38 141 PHE B C 1
ATOM 2406 O O . PHE B 1 141 ? -11.055 -1.729 8.594 1 64.38 141 PHE B O 1
ATOM 2413 N N . ILE B 1 142 ? -12.062 -0.464 6.82 1 75.31 142 ILE B N 1
ATOM 2414 C CA . ILE B 1 142 ? -10.836 0.322 6.68 1 75.31 142 ILE B CA 1
ATOM 2415 C C . ILE B 1 142 ? -11.164 1.809 6.805 1 75.31 142 ILE B C 1
ATOM 2417 O O . ILE B 1 142 ? -12.32 2.213 6.641 1 75.31 142 ILE B O 1
ATOM 2421 N N . GLY B 1 143 ? -10.523 2.727 7.496 1 80.56 143 GLY B N 1
ATOM 2422 C CA . GLY B 1 143 ? -10.773 4.156 7.598 1 80.56 143 GLY B CA 1
ATOM 2423 C C . GLY B 1 143 ? -11.266 4.766 6.301 1 80.56 143 GLY B C 1
ATOM 2424 O O . GLY B 1 143 ? -10.875 4.336 5.215 1 80.56 143 GLY B O 1
ATOM 2425 N N . SER B 1 144 ? -12.32 5.602 6.309 1 83.25 144 SER B N 1
ATOM 2426 C CA . SER B 1 144 ? -12.977 6.207 5.152 1 83.25 144 SER B CA 1
ATOM 2427 C C . SER B 1 144 ? -11.969 6.918 4.254 1 83.25 144 SER B C 1
ATOM 2429 O O . SER B 1 144 ? -12.07 6.859 3.027 1 83.25 144 SER B O 1
ATOM 2431 N N . VAL B 1 145 ? -11 7.543 4.855 1 88.75 145 VAL B N 1
ATOM 2432 C CA . VAL B 1 145 ? -10.008 8.266 4.062 1 88.75 145 VAL B CA 1
ATOM 2433 C C . VAL B 1 145 ? -9.109 7.27 3.328 1 88.75 145 VAL B C 1
ATOM 2435 O O . VAL B 1 145 ? -8.852 7.43 2.133 1 88.75 145 VAL B O 1
ATOM 2438 N N . THR B 1 146 ? -8.695 6.277 4.031 1 91.19 146 THR B N 1
ATOM 2439 C CA . THR B 1 146 ? -7.867 5.242 3.416 1 91.19 146 THR B CA 1
ATOM 2440 C C . THR B 1 146 ? -8.641 4.52 2.314 1 91.19 146 THR B C 1
ATOM 2442 O O . THR B 1 146 ? -8.094 4.25 1.243 1 91.19 146 THR B O 1
ATOM 2445 N N . ASN B 1 147 ? -9.844 4.273 2.615 1 87.12 147 ASN B N 1
ATOM 2446 C CA . ASN B 1 147 ? -10.695 3.648 1.607 1 87.12 147 ASN B CA 1
ATOM 2447 C C . ASN B 1 147 ? -10.797 4.508 0.35 1 87.12 147 ASN B C 1
ATOM 2449 O O . ASN B 1 147 ? -10.68 3.998 -0.765 1 87.12 147 ASN B O 1
ATOM 2453 N N . TYR B 1 148 ? -11.023 5.742 0.59 1 88.75 148 TYR B N 1
ATOM 2454 C CA . TYR B 1 148 ? -11.109 6.668 -0.536 1 88.75 148 TYR B CA 1
ATOM 2455 C C . TYR B 1 148 ? -9.82 6.648 -1.352 1 88.75 148 TYR B C 1
ATOM 2457 O O . TYR B 1 148 ? -9.859 6.566 -2.582 1 88.75 148 TYR B O 1
ATOM 2465 N N . ALA B 1 149 ? -8.734 6.723 -0.731 1 93.25 149 ALA B N 1
ATOM 2466 C CA . ALA B 1 149 ? -7.438 6.75 -1.4 1 93.25 149 ALA B CA 1
ATOM 2467 C C . ALA B 1 149 ? -7.207 5.473 -2.203 1 93.25 149 ALA B C 1
ATOM 2469 O O . ALA B 1 149 ? -6.742 5.523 -3.344 1 93.25 149 ALA B O 1
ATOM 2470 N N . CYS B 1 150 ? -7.52 4.363 -1.635 1 91.69 150 CYS B N 1
ATOM 2471 C CA . CYS B 1 150 ? -7.332 3.092 -2.322 1 91.69 150 CYS B CA 1
ATOM 2472 C C . CYS B 1 150 ? -8.172 3.031 -3.596 1 91.69 150 CYS B C 1
ATOM 2474 O O . CYS B 1 150 ? -7.773 2.393 -4.574 1 91.69 150 CYS B O 1
ATOM 2476 N N . HIS B 1 151 ? -9.18 3.736 -3.584 1 88.38 151 HIS B N 1
ATOM 2477 C CA . HIS B 1 151 ? -10.102 3.691 -4.719 1 88.38 151 HIS B CA 1
ATOM 2478 C C . HIS B 1 151 ? -9.711 4.711 -5.781 1 88.38 151 HIS B C 1
ATOM 2480 O O . HIS B 1 151 ? -9.875 4.461 -6.977 1 88.38 151 HIS B O 1
ATOM 2486 N N . HIS B 1 152 ? -9.148 5.781 -5.344 1 91.75 152 HIS B N 1
ATOM 2487 C CA . HIS B 1 152 ? -9.148 6.906 -6.273 1 91.75 152 HIS B CA 1
ATOM 2488 C C . HIS B 1 152 ? -7.73 7.379 -6.566 1 91.75 152 HIS B C 1
ATOM 2490 O O . HIS B 1 152 ? -7.496 8.078 -7.559 1 91.75 152 HIS B O 1
ATOM 2496 N N . CYS B 1 153 ? -6.844 7.078 -5.676 1 95.44 153 CYS B N 1
ATOM 2497 C CA . CYS B 1 153 ? -5.496 7.602 -5.852 1 95.44 153 CYS B CA 1
ATOM 2498 C C . CYS B 1 153 ? -4.801 6.934 -7.035 1 95.44 153 CYS B C 1
ATOM 2500 O O . CYS B 1 153 ? -4.766 5.707 -7.125 1 95.44 153 CYS B O 1
ATOM 2502 N N . LYS B 1 154 ? -4.262 7.695 -7.902 1 94.81 154 LYS B N 1
ATOM 2503 C CA . LYS B 1 154 ? -3.492 7.156 -9.016 1 94.81 154 LYS B CA 1
ATOM 2504 C C . LYS B 1 154 ? -2.156 6.59 -8.539 1 94.81 154 LYS B C 1
ATOM 2506 O O . LYS B 1 154 ? -1.633 5.641 -9.133 1 94.81 154 LYS B O 1
ATOM 2511 N N . GLN B 1 155 ? -1.636 7.211 -7.539 1 97.25 155 GLN B N 1
ATOM 2512 C CA . GLN B 1 155 ? -0.377 6.754 -6.961 1 97.25 155 GLN B CA 1
ATOM 2513 C C . GLN B 1 155 ? -0.586 5.504 -6.109 1 97.25 155 GLN B C 1
ATOM 2515 O O . GLN B 1 155 ? -1.675 5.289 -5.574 1 97.25 155 GLN B O 1
ATOM 2520 N N . PRO B 1 156 ? 0.424 4.68 -5.996 1 97.75 156 PRO B N 1
ATOM 2521 C CA . PRO B 1 156 ? 0.326 3.514 -5.113 1 97.75 156 PRO B CA 1
ATOM 2522 C C . PRO B 1 156 ? 0.018 3.895 -3.666 1 97.75 156 PRO B C 1
ATOM 2524 O O . PRO B 1 156 ? 0.569 4.871 -3.148 1 97.75 156 PRO B O 1
ATOM 2527 N N . VAL B 1 157 ? -0.894 3.162 -3.051 1 97.62 157 VAL B N 1
ATOM 2528 C CA . VAL B 1 157 ? -1.28 3.416 -1.667 1 97.62 157 VAL B CA 1
ATOM 2529 C C . VAL B 1 157 ? -0.867 2.238 -0.79 1 97.62 157 VAL B C 1
ATOM 2531 O O . VAL B 1 157 ? -1.243 1.094 -1.058 1 97.62 157 VAL B O 1
ATOM 2534 N N . LEU B 1 158 ? -0.073 2.52 0.173 1 98 158 LEU B N 1
ATOM 2535 C CA . LEU B 1 158 ? 0.34 1.518 1.148 1 98 158 LEU B CA 1
ATOM 2536 C C . LEU B 1 158 ? -0.452 1.661 2.443 1 98 158 LEU B C 1
ATOM 2538 O O . LEU B 1 158 ? -0.406 2.709 3.092 1 98 158 LEU B O 1
ATOM 2542 N N . VAL B 1 159 ? -1.134 0.646 2.811 1 96.31 159 VAL B N 1
ATOM 2543 C CA . VAL B 1 159 ? -2.018 0.644 3.971 1 96.31 159 VAL B CA 1
ATOM 2544 C C . VAL B 1 159 ? -1.393 -0.18 5.094 1 96.31 159 VAL B C 1
ATOM 2546 O O . VAL B 1 159 ? -1.122 -1.37 4.922 1 96.31 159 VAL B O 1
ATOM 2549 N N . LEU B 1 160 ? -1.217 0.443 6.227 1 95.69 160 LEU B N 1
ATOM 2550 C CA . LEU B 1 160 ? -0.67 -0.233 7.395 1 95.69 160 LEU B CA 1
ATOM 2551 C C . LEU B 1 160 ? -1.775 -0.586 8.383 1 95.69 160 LEU B C 1
ATOM 2553 O O . LEU B 1 160 ? -2.645 0.24 8.672 1 95.69 160 LEU B O 1
ATOM 2557 N N . HIS B 1 161 ? -1.704 -1.822 8.789 1 86.81 161 HIS B N 1
ATOM 2558 C CA . HIS B 1 161 ? -2.541 -2.221 9.914 1 86.81 161 HIS B CA 1
ATOM 2559 C C . HIS B 1 161 ? -1.818 -2.014 11.234 1 86.81 161 HIS B C 1
ATOM 2561 O O . HIS B 1 161 ? -0.767 -2.613 11.477 1 86.81 161 HIS B O 1
ATOM 2567 N N . CYS B 1 162 ? -2.271 -1.097 11.992 1 72 162 CYS B N 1
ATOM 2568 C CA . CYS B 1 162 ? -1.562 -0.698 13.203 1 72 162 CYS B CA 1
ATOM 2569 C C . CYS B 1 162 ? -2.262 -1.236 14.445 1 72 162 CYS B C 1
ATOM 2571 O O . CYS B 1 162 ? -1.899 -0.881 15.57 1 72 162 CYS B O 1
ATOM 2573 N N . ASP B 1 163 ? -3.236 -2.055 14.219 1 67.06 163 ASP B N 1
ATOM 2574 C CA . ASP B 1 163 ? -3.916 -2.596 15.391 1 67.06 163 ASP B CA 1
ATOM 2575 C C . ASP B 1 163 ? -3.227 -3.865 15.891 1 67.06 163 ASP B C 1
ATOM 2577 O O . ASP B 1 163 ? -2.541 -4.547 15.125 1 67.06 163 ASP B O 1
#

InterPro domains:
  IPR006015 Universal stress protein A family [PR01438] (9-27)
  IPR006015 Universal stress protein A family [PR01438] (139-161)
  IPR006016 UspA [PF00582] (10-161)
  IPR014729 Rossmann-like alpha/beta/alpha sandwich fold [G3DSA:3.40.50.620] (7-161)

Nearest PDB structures (foldseek):
  3hgm-assembly1_B  TM=7.396E-01  e=1.940E-06  Halomonas elongata
  6whs-assembly1_C  TM=4.945E-01  e=2.669E-01  Rattus norvegicus
  4tl9-assembly1_F  TM=3.683E-01  e=1.295E-01  Synechococcus elongatus PCC 7942 = FACHB-805
  4tla-assembly1_B  TM=3.419E-01  e=6.285E-02  Synechococcus elongatus PCC 7942 = FACHB-805
  4tle-assembly1_B  TM=3.514E-01  e=1.799E-01  Synechococcus elongatus PCC 7942 = FACHB-805

Secondary structure (DSSP, 8-state):
----------EEEEE--SSTHHHHHHHHIIIII--TT-EEEEEEEE---------SSS---------HHHHHHHHHHHHHHHIIIIIHHHHHTT--EEEEEEE---SHHHHHHHHHHHHHHTT-SEEEEE---SS-BTTB-S-HHHHHHHHH-SS-EEEE---/----------EEEEE--SSTHHHHHHHHIIIII--TT-EEEEEEEE-----B---SSS----B----HHHHHHHHHHHHHHHIIIIIHHHHHTT--EEEEEEE---SHHHHHHHHHHHHHHTT-SEEEEE---SS--TT--S-HHHHHHHHH-SS-EEEE---

Sequence (326 aa):
MSEGAAKSHRNILLTVDESPSSDKVFEYTVTNLYRQGDVVHILHVIAPSRRLVVTPDMGLEGVIEDDEETKRKVEEHAQEFIRERFEKRLETLRIPYQVDIVRGCVDNDSIGALVCRRAEGIDAVAVVMAKHSRGTIKEFFIGSVTNYACHHCKQPVLVLHCDMSEGAAKSHRNILLTVDESPSSDKVFEYTVTNLYRQGDVVHILHVIAPSRRLVVTPDMGLEGVIEDDEETKRKVEEHAQEFIRERFEKRLETLRIPYQVDIVRGCVDNDSIGALVCRRAEGIDAVAVVMAKHSRGTIKEFFIGSVTNYACHHCKQPVLVLHCD

Organism: Tetradesmus obliquus (NCBI:txid3088)

Radius of gyration: 23.19 Å; Cα contacts (8 Å, |Δi|>4): 535; chains: 2; bounding box: 65×67×46 Å

Foldseek 3Di:
DPPPPPPQAAEEEEEDDPDCVSLVLQVCCVPPPDDPRHEYEYEYEDEQPLPQPPPPPDPPSDSPRPDPVRVVVSVVVVVVSCCVRPVVVCVVVVHHYHYHYHYDQHDLLSVLVVQLVVCVVSVHQEYEYEQDCPVVPVVCNGPSSLVNNVPDRPHHYHYDHPD/DPPPPPPQAAEEEEEDDPDCVSLVLQVCCVPPPDDPRHEYEYEYEDEQPLPQPPPPPDPPSDSPRPDPVRVVVSVVVVVVCCCVRPVVVCVVVVHHYHYHYHYDQHDLLSVLVVQLVVCVVSVHQEYEYEQDCPPVPVVCSGPSSLVNNVPDRPHHYHYDHPD

Solvent-accessible surface area (backbone atoms only — not comparable to full-atom values): 18087 Å² total; per-residue (Å²): 130,79,78,68,76,76,79,78,62,52,25,36,35,35,53,42,64,91,53,74,47,30,56,51,45,48,50,46,37,62,70,62,54,59,52,94,68,35,34,40,32,41,37,33,72,45,62,58,74,75,54,76,51,79,54,87,81,63,83,63,71,51,76,63,71,68,50,71,65,54,48,49,51,52,49,52,50,50,51,47,55,45,40,68,70,43,48,52,54,31,58,73,68,66,44,52,68,49,79,46,78,44,73,73,37,82,45,50,67,52,44,14,49,49,52,31,50,53,35,56,75,60,57,20,70,29,36,38,34,50,48,44,65,78,81,55,45,88,86,46,67,38,23,64,34,50,49,42,30,67,53,64,20,69,43,29,30,31,38,30,49,72,122,129,81,77,66,75,75,79,81,62,50,26,37,34,34,53,43,64,92,53,72,47,31,55,53,46,48,52,47,37,63,72,62,54,60,54,94,70,35,33,41,33,41,37,32,72,47,62,57,72,76,49,75,50,78,54,86,81,64,84,64,72,51,76,59,71,68,51,73,66,53,48,48,51,52,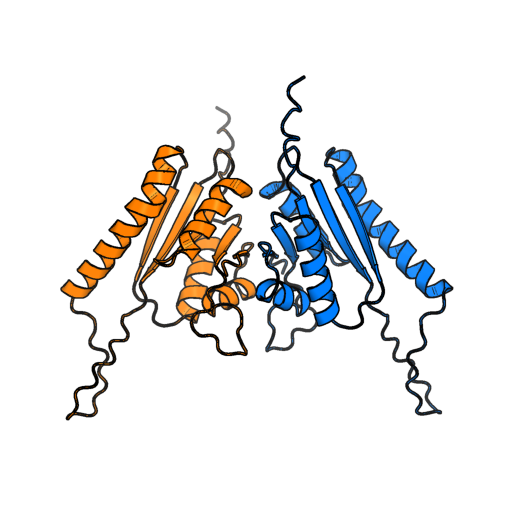49,52,50,51,51,46,54,44,39,68,68,43,48,52,54,31,57,74,68,67,46,51,68,48,79,44,79,45,73,73,37,82,45,50,67,52,44,14,51,49,53,31,51,54,34,56,75,60,58,21,70,29,35,37,36,50,48,43,64,77,76,60,45,85,86,47,63,36,23,66,34,52,49,42,29,66,53,66,21,68,42,29,32,30,39,31,47,70,122